Protein AF-A0A1F3TVD3-F1 (afdb_monomer_lite)

pLDDT: mean 75.58, std 17.12, range [30.14, 94.56]

Foldseek 3Di:
DDDPQKDKDQDLDAQVQVCCCQPCPRPLVVVCCVLANRDCVQWDDDPDRIIIGRRNQFLDPPPDPVLQLLALLQLLLVLLVCLLFVAAPQALVQWGWGADVNRTHIDGSDRLATQAPDPASVRNNQFDPPDFAQVTGRHPPPPHYPPRGHALLSSLVSNLSNCVVCVVVVLVSLVVVLVSQQAPWRKDDLDDLVLLVVCLVPVVCLVVDPDDPQCSLQSVVVHRWIWTDGSNCQVWIWGDSDSPDIDTDDPVNCVSSVDDGGHDSCRSPDPLSSLQSSLNHSLVSCCRRVVFDWDDDDSATGGPDDPVSVVSHDPSSCCSNDVD

Radius of gyration: 20.45 Å; chains: 1; bounding box: 53×51×54 Å

Structure (mmCIF, N/CA/C/O backbone):
data_AF-A0A1F3TVD3-F1
#
_entry.id   AF-A0A1F3TVD3-F1
#
loop_
_atom_site.group_PDB
_atom_site.id
_atom_site.type_symbol
_atom_site.label_atom_id
_atom_site.label_alt_id
_atom_site.label_comp_id
_atom_site.label_asym_id
_atom_site.label_entity_id
_atom_site.label_seq_id
_atom_site.pdbx_PDB_ins_code
_atom_site.Cartn_x
_atom_site.Cartn_y
_atom_site.Cartn_z
_atom_site.occupancy
_atom_site.B_iso_or_equiv
_atom_site.auth_seq_id
_atom_site.auth_comp_id
_atom_site.auth_asym_id
_atom_site.auth_atom_id
_atom_site.pdbx_PDB_model_num
ATOM 1 N N . MET A 1 1 ? -6.348 -21.864 3.833 1.00 42.66 1 MET A N 1
ATOM 2 C CA . MET A 1 1 ? -6.386 -23.340 3.656 1.00 42.66 1 MET A CA 1
ATOM 3 C C . MET A 1 1 ? -5.810 -23.654 2.282 1.00 42.66 1 MET A C 1
ATOM 5 O O . MET A 1 1 ? -6.163 -22.935 1.356 1.00 42.66 1 MET A O 1
ATOM 9 N N . LEU A 1 2 ? -4.911 -24.637 2.156 1.00 45.25 2 LEU A N 1
ATOM 10 C CA . LEU A 1 2 ? -4.422 -25.101 0.851 1.00 45.25 2 LEU A CA 1
ATOM 11 C C . LEU A 1 2 ? -5.335 -26.231 0.371 1.00 45.25 2 LEU A C 1
ATOM 13 O O . LEU A 1 2 ? -5.418 -27.260 1.038 1.00 45.25 2 LEU A O 1
ATOM 17 N N . CYS A 1 3 ? -6.037 -26.030 -0.738 1.00 42.84 3 CYS A N 1
ATOM 18 C CA . CYS A 1 3 ? -6.857 -27.054 -1.379 1.00 42.84 3 CYS A CA 1
ATOM 19 C C . CYS A 1 3 ? -6.493 -27.055 -2.864 1.00 42.84 3 CYS A C 1
ATOM 21 O O . CYS A 1 3 ? -6.596 -26.010 -3.498 1.00 42.84 3 CYS A O 1
ATOM 23 N N . GLU A 1 4 ? -5.996 -28.184 -3.380 1.00 55.50 4 GLU A N 1
ATOM 24 C CA . GLU A 1 4 ? -5.674 -28.354 -4.810 1.00 55.50 4 GLU A CA 1
ATOM 25 C C . GLU A 1 4 ? -4.768 -27.241 -5.375 1.00 55.50 4 GLU A C 1
ATOM 27 O O . GLU A 1 4 ? -5.079 -26.627 -6.389 1.00 55.50 4 GLU A O 1
ATOM 32 N N . GLY A 1 5 ? -3.697 -26.883 -4.655 1.00 57.44 5 GLY A N 1
ATOM 33 C CA . GLY A 1 5 ? -2.771 -25.841 -5.113 1.00 57.44 5 GLY A CA 1
ATOM 34 C C . GLY A 1 5 ? -3.215 -24.403 -4.915 1.00 57.44 5 GLY A C 1
ATOM 35 O O . GLY A 1 5 ? -2.463 -23.462 -5.178 1.00 57.44 5 GLY A O 1
ATOM 36 N N . ARG A 1 6 ? -4.427 -24.206 -4.414 1.00 59.69 6 ARG A N 1
ATOM 37 C CA . ARG A 1 6 ? -4.998 -22.892 -4.163 1.00 59.69 6 ARG A CA 1
ATOM 38 C C . ARG A 1 6 ? -4.931 -22.562 -2.682 1.00 59.69 6 ARG A C 1
ATOM 40 O O . ARG A 1 6 ? -5.323 -23.372 -1.839 1.00 59.69 6 ARG A O 1
ATOM 47 N N . ALA A 1 7 ? -4.445 -21.371 -2.345 1.00 63.53 7 ALA A N 1
ATOM 48 C CA . ALA A 1 7 ? -4.580 -20.818 -1.009 1.00 63.53 7 ALA A CA 1
ATOM 49 C C . ALA A 1 7 ? -5.813 -19.939 -0.920 1.00 63.53 7 ALA A C 1
ATOM 51 O O . ALA A 1 7 ? -5.888 -18.847 -1.474 1.00 63.53 7 ALA A O 1
ATOM 52 N N . TYR A 1 8 ? -6.752 -20.391 -0.108 1.00 65.25 8 TYR A N 1
ATOM 53 C CA . TYR A 1 8 ? -7.860 -19.562 0.321 1.00 65.25 8 TYR A CA 1
ATOM 54 C C . TYR A 1 8 ? -7.385 -18.664 1.459 1.00 65.25 8 TYR A C 1
ATOM 56 O O . TYR A 1 8 ? -7.034 -19.163 2.542 1.00 65.25 8 TYR A O 1
ATOM 64 N N . LEU A 1 9 ? -7.364 -17.359 1.185 1.00 68.69 9 LEU A N 1
ATOM 65 C CA . LEU A 1 9 ? -7.079 -16.297 2.137 1.00 68.69 9 LEU A CA 1
ATOM 66 C C . LEU A 1 9 ? -8.416 -15.698 2.574 1.00 68.69 9 LEU A C 1
ATOM 68 O O . LEU A 1 9 ? -9.054 -14.914 1.873 1.00 68.69 9 LEU A O 1
ATOM 72 N N . HIS A 1 10 ? -8.861 -16.123 3.753 1.00 69.81 10 HIS A N 1
ATOM 73 C CA . HIS A 1 10 ? -9.990 -15.508 4.430 1.00 69.81 10 HIS A CA 1
ATOM 74 C C . HIS A 1 10 ? -9.457 -14.338 5.251 1.00 69.81 10 HIS A C 1
ATOM 76 O O . HIS A 1 10 ? -8.755 -14.555 6.242 1.00 69.81 10 HIS A O 1
ATOM 82 N N . LYS A 1 11 ? -9.767 -13.108 4.840 1.00 73.25 11 LYS A N 1
ATOM 83 C CA . LYS A 1 11 ? -9.581 -11.956 5.713 1.00 73.25 11 LYS A CA 1
ATOM 84 C C . LYS A 1 11 ? -10.879 -11.783 6.508 1.00 73.25 11 LYS A C 1
ATOM 86 O O . LYS A 1 11 ? -11.951 -11.840 5.929 1.00 73.25 11 LYS A O 1
ATOM 91 N N . PRO A 1 12 ? -10.845 -11.540 7.823 1.00 66.88 12 PRO A N 1
ATOM 92 C CA . PRO A 1 12 ? -12.058 -11.169 8.558 1.00 66.88 12 PRO A CA 1
ATOM 93 C C . PRO A 1 12 ? -12.527 -9.737 8.224 1.00 66.88 12 PRO A C 1
ATOM 95 O O . PRO A 1 12 ? -13.581 -9.302 8.672 1.00 66.88 12 PRO A O 1
ATOM 98 N N . ARG A 1 13 ? -11.751 -9.007 7.414 1.00 75.44 13 ARG A N 1
ATOM 99 C CA . ARG A 1 13 ? -11.915 -7.596 7.051 1.00 75.44 13 ARG A CA 1
ATOM 100 C C . ARG A 1 13 ? -12.051 -7.418 5.540 1.00 75.44 13 ARG A C 1
ATOM 102 O O . ARG A 1 13 ? -11.717 -8.319 4.777 1.00 75.44 13 ARG A O 1
ATOM 109 N N . SER A 1 14 ? -12.504 -6.238 5.125 1.00 76.00 14 SER A N 1
ATOM 110 C CA . SER A 1 14 ? -12.769 -5.931 3.719 1.00 76.00 14 SER A CA 1
ATOM 111 C C . SER A 1 14 ? -11.536 -6.106 2.827 1.00 76.00 14 SER A C 1
ATOM 113 O O . SER A 1 14 ? -10.439 -5.697 3.191 1.00 76.00 14 SER A O 1
ATOM 115 N N . THR A 1 15 ? -11.750 -6.672 1.641 1.00 82.69 15 THR A N 1
ATOM 116 C CA . THR A 1 15 ? -10.734 -6.915 0.602 1.00 82.69 15 THR A CA 1
ATOM 117 C C . THR A 1 15 ? -10.948 -6.033 -0.639 1.00 82.69 15 THR A C 1
ATOM 119 O O . THR A 1 15 ? -10.512 -6.348 -1.746 1.00 82.69 15 THR A O 1
ATOM 122 N N . HIS A 1 16 ? -11.710 -4.945 -0.484 1.00 85.00 16 HIS A N 1
ATOM 123 C CA . HIS A 1 16 ? -12.149 -4.095 -1.591 1.00 85.00 16 HIS A CA 1
ATOM 124 C C . HIS A 1 16 ? -10.983 -3.429 -2.328 1.00 85.00 16 HIS A C 1
ATOM 126 O O . HIS A 1 16 ? -11.081 -3.245 -3.534 1.00 85.00 16 HIS A O 1
ATOM 132 N N . LEU A 1 17 ? -9.897 -3.076 -1.633 1.00 87.38 17 LEU A N 1
ATOM 133 C CA . LEU A 1 17 ? -8.731 -2.433 -2.239 1.00 87.38 17 LEU A CA 1
ATOM 134 C C . LEU A 1 17 ? -7.921 -3.428 -3.063 1.00 87.38 17 LEU A C 1
ATOM 136 O O . LEU A 1 17 ? -7.534 -3.125 -4.188 1.00 87.38 17 LEU A O 1
ATOM 140 N N . GLU A 1 18 ? -7.740 -4.646 -2.566 1.00 86.19 18 GLU A N 1
ATOM 141 C CA . GLU A 1 18 ? -7.170 -5.729 -3.357 1.00 86.19 18 GLU A CA 1
ATOM 142 C C . GLU A 1 18 ? -8.042 -5.995 -4.586 1.00 86.19 18 GLU A C 1
ATOM 144 O O . GLU A 1 18 ? -7.515 -6.089 -5.686 1.00 86.19 18 GLU A O 1
ATOM 149 N N . LYS A 1 19 ? -9.374 -6.002 -4.453 1.00 84.81 19 LYS A N 1
ATOM 150 C CA . LYS A 1 19 ? -10.259 -6.122 -5.618 1.00 84.81 19 LYS A CA 1
ATOM 151 C C . LYS A 1 19 ? -10.083 -4.951 -6.584 1.00 84.81 19 LYS A C 1
ATOM 153 O O . LYS A 1 19 ? -9.919 -5.158 -7.780 1.00 84.81 19 LYS A O 1
ATOM 158 N N . LEU A 1 20 ? -10.050 -3.723 -6.079 1.00 88.38 20 LEU A N 1
ATOM 159 C CA . LEU A 1 20 ? -9.922 -2.519 -6.894 1.00 88.38 20 LEU A CA 1
ATOM 160 C C . LEU A 1 20 ? -8.621 -2.518 -7.712 1.00 88.38 20 LEU A C 1
ATOM 162 O O . LEU A 1 20 ? -8.637 -2.133 -8.880 1.00 88.38 20 LEU A O 1
ATOM 166 N N . PHE A 1 21 ? -7.511 -2.958 -7.125 1.00 87.56 21 PHE A N 1
ATOM 167 C CA . PHE A 1 21 ? -6.199 -2.911 -7.767 1.00 87.56 21 PHE A CA 1
ATOM 168 C C . PHE A 1 21 ? -5.773 -4.219 -8.437 1.00 87.56 21 PHE A C 1
ATOM 170 O O . PHE A 1 21 ? -4.843 -4.170 -9.231 1.00 87.56 21 PHE A O 1
ATOM 177 N N . LEU A 1 22 ? -6.396 -5.364 -8.142 1.00 81.25 22 LEU A N 1
ATOM 178 C CA . LEU A 1 22 ? -5.930 -6.677 -8.617 1.00 81.25 22 LEU A CA 1
ATOM 179 C C . LEU A 1 22 ? -6.954 -7.437 -9.466 1.00 81.25 22 LEU A C 1
ATOM 181 O O . LEU A 1 22 ? -6.552 -8.343 -10.188 1.00 81.25 22 LEU A O 1
ATOM 185 N N . ASP A 1 23 ? -8.247 -7.106 -9.396 1.00 81.06 23 ASP A N 1
ATOM 186 C CA . ASP A 1 23 ? -9.296 -7.745 -10.204 1.00 81.06 23 ASP A CA 1
ATOM 187 C C . ASP A 1 23 ? -9.364 -7.100 -11.603 1.00 81.06 23 ASP A C 1
ATOM 189 O O . ASP A 1 23 ? -9.709 -5.929 -11.681 1.00 81.06 23 ASP A O 1
ATOM 193 N N . PRO A 1 24 ? -9.112 -7.806 -12.721 1.00 77.81 24 PRO A N 1
ATOM 194 C CA . PRO A 1 24 ? -9.166 -7.267 -14.079 1.00 77.81 24 PRO A CA 1
ATOM 195 C C . PRO A 1 24 ? -10.511 -6.649 -14.452 1.00 77.81 24 PRO A C 1
ATOM 197 O O . PRO A 1 24 ? -10.570 -5.818 -15.358 1.00 77.81 24 PRO A O 1
ATOM 200 N N . THR A 1 25 ? -11.590 -7.053 -13.774 1.00 82.75 25 THR A N 1
ATOM 201 C CA . THR A 1 25 ? -12.922 -6.470 -13.961 1.00 82.75 25 THR A CA 1
ATOM 202 C C . THR A 1 25 ? -13.075 -5.124 -13.254 1.00 82.75 25 THR A C 1
ATOM 204 O O . THR A 1 25 ? -13.981 -4.356 -13.582 1.00 82.75 25 THR A O 1
ATOM 207 N N . SER A 1 26 ? -12.176 -4.803 -12.317 1.00 86.69 26 SER A N 1
ATOM 208 C CA . SER A 1 26 ? -12.102 -3.487 -11.701 1.00 86.69 26 SER A CA 1
ATOM 209 C C . SER A 1 26 ? -11.724 -2.439 -12.744 1.00 86.69 26 SER A C 1
ATOM 211 O O . SER A 1 26 ? -10.751 -2.600 -13.491 1.00 86.69 26 SER A O 1
ATOM 213 N N . PRO A 1 27 ? -12.422 -1.297 -12.753 1.00 85.69 27 PRO A N 1
ATOM 214 C CA . PRO A 1 27 ? -12.152 -0.252 -13.716 1.00 85.69 27 PRO A CA 1
ATOM 215 C C . PRO A 1 27 ? -10.796 0.439 -13.442 1.00 85.69 27 PRO A C 1
ATOM 217 O O . PRO A 1 27 ? -10.255 1.066 -14.350 1.00 85.69 27 PRO A O 1
ATOM 220 N N . ILE A 1 28 ? -10.224 0.309 -12.236 1.00 89.75 28 ILE A N 1
ATOM 221 C CA . ILE A 1 28 ? -8.862 0.768 -11.903 1.00 89.75 28 ILE A CA 1
ATOM 222 C C . ILE A 1 28 ? -7.810 -0.218 -12.403 1.00 89.75 28 ILE A C 1
ATOM 224 O O . ILE A 1 28 ? -6.873 0.178 -13.096 1.00 89.75 28 ILE A O 1
ATOM 228 N N . ALA A 1 29 ? -7.976 -1.503 -12.091 1.00 85.94 29 ALA A N 1
ATOM 229 C CA . ALA A 1 29 ? -7.043 -2.532 -12.528 1.00 85.94 29 ALA A CA 1
ATOM 230 C C . ALA A 1 29 ? -6.986 -2.621 -14.057 1.00 85.94 29 ALA A C 1
ATOM 232 O O . ALA A 1 29 ? -5.901 -2.762 -14.601 1.00 85.94 29 ALA A O 1
ATOM 233 N N . SER A 1 30 ? -8.116 -2.468 -14.758 1.00 84.25 30 SER A N 1
ATOM 234 C CA . SER A 1 30 ? -8.167 -2.461 -16.226 1.00 84.25 30 SER A CA 1
ATOM 235 C C . SER A 1 30 ? -7.332 -1.330 -16.846 1.00 84.25 30 SER A C 1
ATOM 237 O O . SER A 1 30 ? -6.584 -1.567 -17.795 1.00 84.25 30 SER A O 1
ATOM 239 N N . GLU A 1 31 ? -7.390 -0.117 -16.286 1.00 86.06 31 GLU A N 1
ATOM 240 C CA . GLU A 1 31 ? -6.547 1.001 -16.739 1.00 86.06 31 GLU A CA 1
ATOM 241 C C . GLU A 1 31 ? -5.067 0.734 -16.449 1.00 86.06 31 GLU A C 1
ATOM 243 O O . GLU A 1 31 ? -4.207 0.917 -17.319 1.00 86.06 31 GLU A O 1
ATOM 248 N N . LEU A 1 32 ? -4.776 0.230 -15.246 1.00 85.94 32 LEU A N 1
ATOM 249 C CA . LEU A 1 32 ? -3.426 -0.136 -14.833 1.00 85.94 32 LEU A CA 1
ATOM 250 C C . LEU A 1 32 ? -2.864 -1.320 -15.624 1.00 85.94 32 LEU A C 1
ATOM 252 O O . LEU A 1 32 ? -1.658 -1.350 -15.834 1.00 85.94 32 LEU A O 1
ATOM 256 N N . HIS A 1 33 ? -3.698 -2.239 -16.116 1.00 82.94 33 HIS A N 1
ATOM 257 C CA . HIS A 1 33 ? -3.280 -3.468 -16.797 1.00 82.94 33 HIS A CA 1
ATOM 258 C C . HIS A 1 33 ? -2.405 -3.180 -18.024 1.00 82.94 33 HIS A C 1
ATOM 260 O O . HIS A 1 33 ? -1.451 -3.905 -18.300 1.00 82.94 33 HIS A O 1
ATOM 266 N N . SER A 1 34 ? -2.679 -2.075 -18.724 1.00 78.38 34 SER A N 1
ATOM 267 C CA . SER A 1 34 ? -1.872 -1.625 -19.866 1.00 78.38 34 SER A CA 1
ATOM 268 C C . SER A 1 34 ? -0.445 -1.197 -19.488 1.00 78.38 34 SER A C 1
ATOM 270 O O . SER A 1 34 ? 0.471 -1.311 -20.301 1.00 78.38 34 SER A O 1
ATOM 272 N N . LEU A 1 35 ? -0.244 -0.733 -18.251 1.00 79.31 35 LEU A N 1
ATOM 273 C CA . LEU A 1 35 ? 1.032 -0.234 -17.721 1.00 79.31 35 LEU A CA 1
ATOM 274 C C . LEU A 1 35 ? 1.756 -1.286 -16.874 1.00 79.31 35 LEU A C 1
ATOM 276 O O . LEU A 1 35 ? 2.990 -1.347 -16.805 1.00 79.31 35 LEU A O 1
ATOM 280 N N . TYR A 1 36 ? 0.963 -2.108 -16.205 1.00 77.94 36 TYR A N 1
ATOM 281 C CA . TYR A 1 36 ? 1.341 -3.117 -15.246 1.00 77.94 36 TYR A CA 1
ATOM 282 C C . TYR A 1 36 ? 0.327 -4.256 -15.354 1.00 77.94 36 TYR A C 1
ATOM 284 O O . TYR A 1 36 ? -0.752 -4.134 -14.781 1.00 77.94 36 TYR A O 1
ATOM 292 N N . PRO A 1 37 ? 0.623 -5.324 -16.116 1.00 68.44 37 PRO A N 1
ATOM 293 C CA . PRO A 1 37 ? -0.288 -6.445 -16.307 1.00 68.44 37 PRO A CA 1
ATOM 294 C C . PRO A 1 37 ? -0.657 -7.065 -14.962 1.00 68.44 37 PRO A C 1
ATOM 296 O O . PRO A 1 37 ? 0.111 -7.810 -14.358 1.00 68.44 37 PRO A O 1
ATOM 299 N N . LEU A 1 38 ? -1.839 -6.702 -14.482 1.00 64.88 38 LEU A N 1
ATOM 300 C CA . LEU A 1 38 ? -2.474 -7.281 -13.314 1.00 64.88 38 LEU A CA 1
ATOM 301 C C . LEU A 1 38 ? -3.310 -8.434 -13.844 1.00 64.88 38 LEU A C 1
ATOM 303 O O . LEU A 1 38 ? -4.404 -8.204 -14.363 1.00 64.88 38 LEU A O 1
ATOM 307 N N . ASN A 1 39 ? -2.763 -9.646 -13.835 1.00 58.81 39 ASN A N 1
ATOM 308 C CA . ASN A 1 39 ? -3.559 -10.809 -14.188 1.00 58.81 39 ASN A CA 1
ATOM 309 C C . ASN A 1 39 ? -4.307 -11.255 -12.927 1.00 58.81 39 ASN A C 1
ATOM 311 O O . ASN A 1 39 ? -3.690 -11.703 -11.962 1.00 58.81 39 ASN A O 1
ATOM 315 N N . GLY A 1 40 ? -5.624 -11.066 -12.898 1.00 56.78 40 GLY A N 1
ATOM 316 C CA . GLY A 1 40 ? -6.447 -11.487 -11.764 1.00 56.78 40 GLY A CA 1
ATOM 317 C C . GLY A 1 40 ? -7.130 -12.820 -11.949 1.00 56.78 40 GLY A C 1
ATOM 318 O O . GLY A 1 40 ? -7.916 -13.186 -11.084 1.00 56.78 40 GLY A O 1
ATOM 319 N N . ASP A 1 41 ? -6.789 -13.581 -12.991 1.00 58.38 41 ASP A N 1
ATOM 320 C CA . ASP A 1 41 ? -7.193 -14.989 -13.094 1.00 58.38 41 ASP A CA 1
ATOM 321 C C . ASP A 1 41 ? -6.704 -15.804 -11.877 1.00 58.38 41 ASP A C 1
ATOM 323 O O . ASP A 1 41 ? -7.305 -16.808 -11.502 1.00 58.38 41 ASP A O 1
ATOM 327 N N . TYR A 1 42 ? -5.654 -15.325 -11.199 1.00 56.47 42 TYR A N 1
ATOM 328 C CA . TYR A 1 42 ? -5.136 -15.894 -9.952 1.00 56.47 42 TYR A CA 1
ATOM 329 C C . TYR A 1 42 ? -5.983 -15.572 -8.715 1.00 56.47 42 TYR A C 1
ATOM 331 O O . TYR A 1 42 ? -5.713 -16.141 -7.656 1.00 56.47 42 TYR A O 1
ATOM 339 N N . TYR A 1 43 ? -6.973 -14.680 -8.830 1.00 57.22 43 TYR A N 1
ATOM 340 C CA . TYR A 1 43 ? -7.858 -14.253 -7.750 1.00 57.22 43 TYR A CA 1
ATOM 341 C C . TYR A 1 43 ? -9.301 -14.624 -8.084 1.00 57.22 43 TYR A C 1
ATOM 343 O O . TYR A 1 43 ? -9.967 -13.957 -8.873 1.00 57.22 43 TYR A O 1
ATOM 351 N N . SER A 1 44 ? -9.833 -15.651 -7.422 1.00 59.41 44 SER A N 1
ATOM 352 C CA . SER A 1 44 ? -11.289 -15.829 -7.375 1.00 59.41 44 SER A CA 1
ATOM 353 C C . SER A 1 44 ? -11.846 -15.122 -6.146 1.00 59.41 44 SER A C 1
ATOM 355 O O . SER A 1 44 ? -11.530 -15.455 -5.000 1.00 59.41 44 SER A O 1
ATOM 357 N N . TRP A 1 45 ? -12.664 -14.106 -6.407 1.00 64.81 45 TRP A N 1
ATOM 358 C CA . TRP A 1 45 ? -13.388 -13.352 -5.394 1.00 64.81 45 TRP A CA 1
ATOM 359 C C . TRP A 1 45 ? -14.655 -14.115 -5.031 1.00 64.81 45 TRP A C 1
ATOM 361 O O . TRP A 1 45 ? -15.567 -14.229 -5.848 1.00 64.81 45 TRP A O 1
ATOM 371 N N . ASN A 1 46 ? -14.721 -14.632 -3.808 1.00 56.66 46 ASN A N 1
ATOM 372 C CA . ASN A 1 46 ? -15.984 -15.126 -3.274 1.00 56.66 46 ASN A CA 1
ATOM 373 C C . ASN A 1 46 ? -16.763 -13.935 -2.705 1.00 56.66 46 ASN A C 1
ATOM 375 O O . ASN A 1 46 ? -16.157 -13.008 -2.168 1.00 56.66 46 ASN A O 1
ATOM 379 N N . GLU A 1 47 ? -18.094 -13.946 -2.809 1.00 49.81 47 GLU A N 1
ATOM 380 C CA . GLU A 1 47 ? -18.938 -12.935 -2.161 1.00 49.81 47 GLU A CA 1
ATOM 381 C C . GLU A 1 47 ? -18.575 -12.841 -0.661 1.00 49.81 47 GLU A C 1
ATOM 383 O O . GLU A 1 47 ? -18.751 -13.801 0.089 1.00 49.81 47 GLU A O 1
ATOM 388 N N . GLY A 1 48 ? -17.993 -11.711 -0.231 1.00 54.38 48 GLY A N 1
ATOM 389 C CA . GLY A 1 48 ? -17.532 -11.476 1.147 1.00 54.38 48 GLY A CA 1
ATOM 390 C C . GLY A 1 48 ? -16.051 -11.079 1.276 1.00 54.38 48 GLY A C 1
ATOM 391 O O . GLY A 1 48 ? -15.429 -10.597 0.335 1.00 54.38 48 GLY A O 1
ATOM 392 N N . ASN A 1 49 ? -15.479 -11.274 2.473 1.00 57.50 49 ASN A N 1
ATOM 393 C CA . ASN A 1 49 ? -14.106 -10.878 2.843 1.00 57.50 49 ASN A CA 1
ATOM 394 C C . ASN A 1 49 ? -13.026 -11.924 2.464 1.00 57.50 49 ASN A C 1
ATOM 396 O O . ASN A 1 49 ? -11.966 -12.022 3.083 1.00 57.50 49 ASN A O 1
ATOM 400 N N . SER A 1 50 ? -13.302 -12.781 1.479 1.00 56.78 50 SER A N 1
ATOM 401 C CA . SER A 1 50 ? -12.411 -13.893 1.115 1.00 56.78 50 SER A CA 1
ATOM 402 C C . SER A 1 50 ? -12.031 -13.835 -0.348 1.00 56.78 50 SER A C 1
ATOM 404 O O . SER A 1 50 ? -12.886 -13.623 -1.205 1.00 56.78 50 SER A O 1
ATOM 406 N N . TYR A 1 51 ? -10.772 -14.132 -0.636 1.00 62.19 51 TYR A N 1
ATOM 407 C CA . TYR A 1 51 ? -10.345 -14.442 -1.990 1.00 62.19 51 TYR A CA 1
ATOM 408 C C . TYR A 1 51 ? -9.468 -15.688 -1.985 1.00 62.19 51 TYR A C 1
ATOM 410 O O . TYR A 1 51 ? -8.840 -16.067 -0.991 1.00 62.19 51 TYR A O 1
ATOM 418 N N . CYS A 1 52 ? -9.477 -16.362 -3.117 1.00 59.97 52 CYS A N 1
ATOM 419 C CA . CYS A 1 52 ? -8.657 -17.524 -3.364 1.00 59.97 52 CYS A CA 1
ATOM 420 C C . CYS A 1 52 ? -7.514 -17.121 -4.283 1.00 59.97 52 CYS A C 1
ATOM 422 O O . CYS A 1 52 ? -7.760 -16.636 -5.383 1.00 59.97 52 CYS A O 1
ATOM 424 N N . LEU A 1 53 ? -6.290 -17.331 -3.807 1.00 65.31 53 LEU A N 1
ATOM 425 C CA . LEU A 1 53 ? -5.054 -17.123 -4.539 1.00 65.31 53 LEU A CA 1
ATOM 426 C C . LEU A 1 53 ? -4.530 -18.477 -5.025 1.00 65.31 53 LEU A C 1
ATOM 428 O O . LEU A 1 53 ? -4.242 -19.360 -4.214 1.00 65.31 53 LEU A O 1
ATOM 432 N N . GLU A 1 54 ? -4.383 -18.668 -6.331 1.00 62.00 54 GLU A N 1
ATOM 433 C CA . GLU A 1 54 ? -3.755 -19.886 -6.858 1.00 62.00 54 GLU A CA 1
ATOM 434 C C . GLU A 1 54 ? -2.231 -19.858 -6.614 1.00 62.00 54 GLU A C 1
ATOM 436 O O . GLU A 1 54 ? -1.477 -19.236 -7.362 1.00 62.00 54 GLU A O 1
ATOM 441 N N . LEU A 1 55 ? -1.759 -20.519 -5.546 1.00 57.00 55 LEU A N 1
ATOM 442 C CA . LEU A 1 55 ? -0.338 -20.530 -5.165 1.00 57.00 55 LEU A CA 1
ATOM 443 C C . LEU A 1 55 ? 0.494 -21.595 -5.893 1.00 57.00 55 LEU A C 1
ATOM 445 O O . LEU A 1 55 ? 1.723 -21.530 -5.871 1.00 57.00 55 LEU A O 1
ATOM 449 N N . GLU A 1 56 ? -0.130 -22.578 -6.545 1.00 49.62 56 GLU A N 1
ATOM 450 C CA . GLU A 1 56 ? 0.587 -23.651 -7.253 1.00 49.62 56 GLU A CA 1
ATOM 451 C C . GLU A 1 56 ? 1.528 -23.103 -8.349 1.00 49.62 56 GLU A C 1
ATOM 453 O O . GLU A 1 56 ? 2.542 -23.724 -8.659 1.00 49.62 56 GLU A O 1
ATOM 458 N N . ASN A 1 57 ? 1.270 -21.877 -8.831 1.00 48.66 57 ASN A N 1
ATOM 459 C CA . ASN A 1 57 ? 2.122 -21.122 -9.758 1.00 48.66 57 ASN A CA 1
ATOM 460 C C . ASN A 1 57 ? 2.915 -19.958 -9.114 1.00 48.66 57 ASN A C 1
ATOM 462 O O . ASN A 1 57 ? 3.699 -19.299 -9.802 1.00 48.66 57 ASN A O 1
ATOM 466 N N . SER A 1 58 ? 2.733 -19.678 -7.818 1.00 47.84 58 SER A N 1
ATOM 467 C CA . SER A 1 58 ? 3.314 -18.513 -7.123 1.00 47.84 58 SER A CA 1
ATOM 468 C C . SER A 1 58 ? 4.659 -18.797 -6.450 1.00 47.84 58 SER A C 1
ATOM 470 O O . SER A 1 58 ? 5.310 -17.884 -5.938 1.00 47.84 58 SER A O 1
ATOM 472 N N . VAL A 1 59 ? 5.096 -20.059 -6.410 1.00 49.69 59 VAL A N 1
ATOM 473 C CA . VAL A 1 59 ? 6.44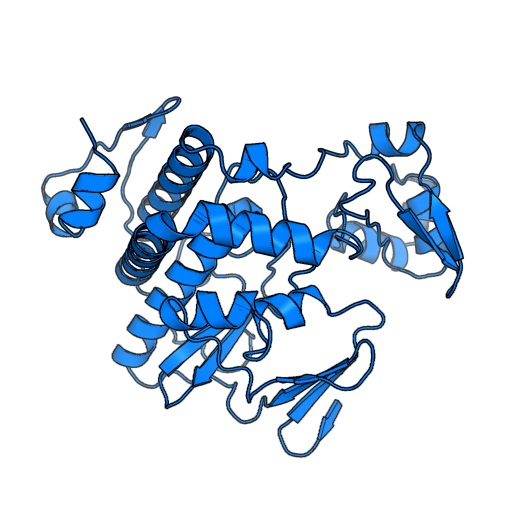9 -20.406 -5.966 1.00 49.69 59 VAL A CA 1
ATOM 474 C C . VAL A 1 59 ? 7.409 -20.082 -7.108 1.00 49.69 59 VAL A C 1
ATOM 476 O O . VAL A 1 59 ? 7.754 -20.917 -7.945 1.00 49.69 59 VAL A O 1
ATOM 479 N N . PHE A 1 60 ? 7.801 -18.813 -7.169 1.00 53.78 60 PHE A N 1
ATOM 480 C CA . PHE A 1 60 ? 8.784 -18.320 -8.117 1.00 53.78 60 PHE A CA 1
ATOM 481 C C . PHE A 1 60 ? 10.173 -18.868 -7.758 1.00 53.78 60 PHE A C 1
ATOM 483 O O . PHE A 1 60 ? 10.906 -18.297 -6.955 1.00 53.78 60 PHE A O 1
ATOM 490 N N . ASP A 1 61 ? 10.529 -20.008 -8.346 1.00 53.78 61 ASP A N 1
ATOM 491 C CA . ASP A 1 61 ? 11.915 -20.463 -8.433 1.00 53.78 61 ASP A CA 1
ATOM 492 C C . ASP A 1 61 ? 12.524 -19.846 -9.695 1.00 53.78 61 ASP A C 1
ATOM 494 O O . ASP A 1 61 ? 12.222 -20.277 -10.815 1.00 53.78 61 ASP A O 1
ATOM 498 N N . CYS A 1 62 ? 13.274 -18.757 -9.526 1.00 53.81 62 CYS A N 1
ATOM 499 C CA . CYS A 1 62 ? 13.907 -18.046 -10.629 1.00 53.81 62 CYS A CA 1
ATOM 500 C C . CYS A 1 62 ? 15.042 -18.884 -11.203 1.00 53.81 62 CYS A C 1
ATOM 502 O O . CYS A 1 62 ? 16.081 -19.054 -10.563 1.00 53.81 62 CYS A O 1
ATOM 504 N N . LYS A 1 63 ? 14.869 -19.370 -12.430 1.00 56.47 63 LYS A N 1
ATOM 505 C CA . LYS A 1 63 ? 15.849 -20.272 -13.052 1.00 56.47 63 LYS A CA 1
ATOM 506 C C . LYS A 1 63 ? 16.834 -19.547 -13.964 1.00 56.47 63 LYS A C 1
ATOM 508 O O . LYS A 1 63 ? 17.804 -20.162 -14.397 1.00 56.47 63 LYS A O 1
ATOM 513 N N . SER A 1 64 ? 16.600 -18.267 -14.273 1.00 60.97 64 SER A N 1
ATOM 514 C CA . SER A 1 64 ? 17.424 -17.505 -15.223 1.00 60.97 64 SER A CA 1
ATOM 515 C C . SER A 1 64 ? 17.570 -16.022 -14.870 1.00 60.97 64 SER A C 1
ATOM 517 O O . SER A 1 64 ? 16.688 -15.429 -14.253 1.00 60.97 64 SER A O 1
ATOM 519 N N . ASP A 1 65 ? 18.653 -15.401 -15.343 1.00 61.66 65 ASP A N 1
ATOM 520 C CA . ASP A 1 65 ? 18.885 -13.954 -15.213 1.00 61.66 65 ASP A CA 1
ATOM 521 C C . ASP A 1 65 ? 17.788 -13.120 -15.891 1.00 61.66 65 ASP A C 1
ATOM 523 O O . ASP A 1 65 ? 17.448 -12.035 -15.426 1.00 61.66 65 ASP A O 1
ATOM 527 N N . PHE A 1 66 ? 17.193 -13.642 -16.967 1.00 64.38 66 PHE A N 1
ATOM 528 C CA . PHE A 1 66 ? 16.092 -12.997 -17.680 1.00 64.38 66 PHE A CA 1
ATOM 529 C C . PHE A 1 66 ? 14.865 -12.834 -16.778 1.00 64.38 66 PHE A C 1
ATOM 531 O O . PHE A 1 66 ? 14.340 -11.734 -16.641 1.00 64.38 66 PHE A O 1
ATOM 538 N N . GLU A 1 67 ? 14.451 -13.900 -16.090 1.00 71.38 67 GLU A N 1
ATOM 539 C CA . GLU A 1 67 ? 13.339 -13.843 -15.134 1.00 71.38 67 GLU A CA 1
ATOM 540 C C . GLU A 1 67 ? 13.615 -12.845 -13.993 1.00 71.38 67 GLU A C 1
ATOM 542 O O . GLU A 1 67 ? 12.699 -12.153 -13.546 1.00 71.38 67 GLU A O 1
ATOM 547 N N . SER A 1 68 ? 14.878 -12.693 -13.576 1.00 76.62 68 SER A N 1
ATOM 548 C CA . SER A 1 68 ? 15.268 -11.677 -12.591 1.00 76.62 68 SER A CA 1
ATOM 549 C C . SER A 1 68 ? 15.082 -10.242 -13.082 1.00 76.62 68 SER A C 1
ATOM 551 O O . SER A 1 68 ? 14.568 -9.401 -12.341 1.00 76.62 68 SER A O 1
ATOM 553 N N . GLN A 1 69 ? 15.409 -9.957 -14.342 1.00 82.69 69 GLN A N 1
ATOM 554 C CA . GLN A 1 69 ? 15.222 -8.622 -14.913 1.00 82.69 69 GLN A CA 1
ATOM 555 C C . GLN A 1 69 ? 13.746 -8.208 -14.923 1.00 82.69 69 GLN A C 1
ATOM 557 O O . GLN A 1 69 ? 13.425 -7.109 -14.471 1.00 82.69 69 GLN A O 1
ATOM 562 N N . PHE A 1 70 ? 12.838 -9.089 -15.360 1.00 85.31 70 PHE A N 1
ATOM 563 C CA . PHE A 1 70 ? 11.398 -8.793 -15.347 1.00 85.31 70 PHE A CA 1
ATOM 564 C C . PHE A 1 70 ? 10.861 -8.590 -13.935 1.00 85.31 70 PHE A C 1
ATOM 566 O O . PHE A 1 70 ? 10.122 -7.635 -13.701 1.00 85.31 70 PHE A O 1
ATOM 573 N N . ALA A 1 71 ? 11.275 -9.425 -12.981 1.00 84.00 71 ALA A N 1
ATOM 574 C CA . ALA A 1 71 ? 10.867 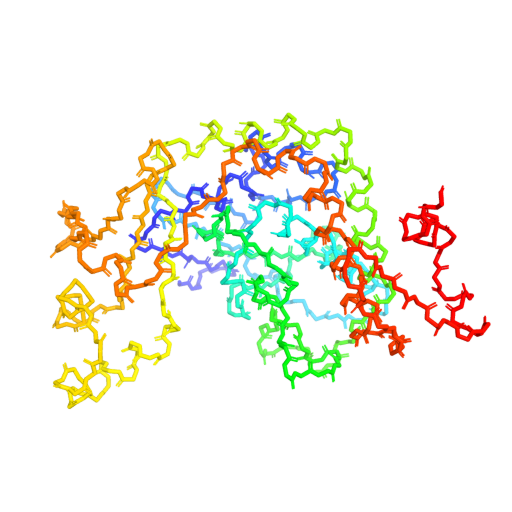-9.284 -11.588 1.00 84.00 71 ALA A CA 1
ATOM 575 C C . ALA A 1 71 ? 11.359 -7.953 -10.991 1.00 84.00 71 ALA A C 1
ATOM 577 O O . ALA A 1 71 ? 10.595 -7.258 -10.319 1.00 84.00 71 ALA A O 1
ATOM 578 N N . SER A 1 72 ? 12.599 -7.550 -11.291 1.00 86.19 72 SER A N 1
ATOM 579 C CA . SER A 1 72 ? 13.138 -6.234 -10.929 1.00 86.19 72 SER A CA 1
ATOM 580 C C . SER A 1 72 ? 12.332 -5.084 -11.532 1.00 86.19 72 SER A C 1
ATOM 582 O O . SER A 1 72 ? 11.944 -4.173 -10.802 1.00 86.19 72 SER A O 1
ATOM 584 N N . VAL A 1 73 ? 12.049 -5.123 -12.839 1.00 89.19 73 VAL A N 1
ATOM 585 C CA . VAL A 1 73 ? 11.228 -4.097 -13.507 1.00 89.19 73 VAL A CA 1
ATOM 586 C C . VAL A 1 73 ? 9.853 -4.025 -12.855 1.00 89.19 73 VAL A C 1
ATOM 588 O O . VAL A 1 73 ? 9.402 -2.942 -12.487 1.00 89.19 73 VAL A O 1
ATOM 591 N N . SER A 1 74 ? 9.210 -5.172 -12.651 1.00 89.12 74 SER A N 1
ATOM 592 C CA . SER A 1 74 ? 7.885 -5.254 -12.046 1.00 89.12 74 SER A CA 1
ATOM 593 C C . SER A 1 74 ? 7.846 -4.663 -10.638 1.00 89.12 74 SER A C 1
ATOM 595 O O . SER A 1 74 ? 6.941 -3.891 -10.325 1.00 89.12 74 SER A O 1
ATOM 597 N N . LEU A 1 75 ? 8.843 -4.969 -9.806 1.00 89.81 75 LEU A N 1
ATOM 598 C CA . LEU A 1 75 ? 8.992 -4.358 -8.490 1.00 89.81 75 LEU A CA 1
ATOM 599 C C . LEU A 1 75 ? 9.133 -2.834 -8.602 1.00 89.81 75 LEU A C 1
ATOM 601 O O . LEU A 1 75 ? 8.456 -2.103 -7.886 1.00 89.81 75 LEU A O 1
ATOM 605 N N . GLY A 1 76 ? 9.964 -2.347 -9.527 1.00 91.94 76 GLY A N 1
ATOM 606 C CA . GLY A 1 76 ? 10.117 -0.918 -9.806 1.00 91.94 76 GLY A CA 1
ATOM 607 C C . GLY A 1 76 ? 8.795 -0.220 -10.128 1.00 91.94 76 GLY A C 1
ATOM 608 O O . GLY A 1 76 ? 8.489 0.826 -9.550 1.00 91.94 76 GLY A O 1
ATOM 609 N N . LYS A 1 77 ? 7.980 -0.832 -10.998 1.00 92.81 77 LYS A N 1
ATOM 610 C CA . LYS A 1 77 ? 6.647 -0.326 -11.358 1.00 92.81 77 LYS A CA 1
ATOM 611 C C . LYS A 1 77 ? 5.714 -0.266 -10.142 1.00 92.81 77 LYS A C 1
ATOM 613 O O . LYS A 1 77 ? 5.098 0.768 -9.888 1.00 92.81 77 LYS A O 1
ATOM 618 N N . PHE A 1 78 ? 5.660 -1.333 -9.344 1.00 92.06 78 PHE A N 1
ATOM 619 C CA . PHE A 1 78 ? 4.811 -1.386 -8.149 1.00 92.06 78 PHE A CA 1
ATOM 620 C C . PHE A 1 78 ? 5.235 -0.376 -7.071 1.00 92.06 78 PHE A C 1
ATOM 622 O O . PHE A 1 78 ? 4.397 0.234 -6.405 1.00 92.06 78 PHE A O 1
ATOM 629 N N . VAL A 1 79 ? 6.538 -0.138 -6.927 1.00 92.31 79 VAL A N 1
ATOM 630 C CA . VAL A 1 79 ? 7.086 0.890 -6.034 1.00 92.31 79 VAL A CA 1
ATOM 631 C C . VAL A 1 79 ? 6.668 2.294 -6.477 1.00 92.31 79 VAL A C 1
ATOM 633 O O . VAL A 1 79 ? 6.289 3.108 -5.634 1.00 92.31 79 VAL A O 1
ATOM 636 N N . ALA A 1 80 ? 6.690 2.579 -7.783 1.00 92.75 80 ALA A N 1
ATOM 637 C CA . ALA A 1 80 ? 6.186 3.843 -8.319 1.00 92.75 80 ALA A CA 1
ATOM 638 C C . ALA A 1 80 ? 4.689 4.017 -8.024 1.00 92.75 80 ALA A C 1
ATOM 640 O O . ALA A 1 80 ? 4.297 5.045 -7.472 1.00 92.75 80 ALA A O 1
ATOM 641 N N . LEU A 1 81 ? 3.871 2.995 -8.301 1.00 92.56 81 LEU A N 1
ATOM 642 C CA . LEU A 1 81 ? 2.443 2.993 -7.967 1.00 92.56 81 LEU A CA 1
ATOM 643 C C . LEU A 1 81 ? 2.208 3.260 -6.471 1.00 92.56 81 LEU A C 1
ATOM 645 O O . LEU A 1 81 ? 1.398 4.115 -6.114 1.00 92.56 81 LEU A O 1
ATOM 649 N N . SER A 1 82 ? 2.969 2.586 -5.606 1.00 92.88 82 SER A N 1
ATOM 650 C CA . SER A 1 82 ? 2.877 2.729 -4.149 1.00 92.88 82 SER A CA 1
ATOM 651 C C . SER A 1 82 ? 3.180 4.145 -3.677 1.00 92.88 82 SER A C 1
ATOM 653 O O . SER A 1 82 ? 2.468 4.663 -2.821 1.00 92.88 82 SER A O 1
ATOM 655 N N . LEU A 1 83 ? 4.185 4.806 -4.259 1.00 92.38 83 LEU A N 1
ATOM 656 C CA . LEU A 1 83 ? 4.487 6.200 -3.934 1.00 92.38 83 LEU A CA 1
ATOM 657 C C . LEU A 1 83 ? 3.398 7.170 -4.396 1.00 92.38 83 LEU A C 1
ATOM 659 O O . LEU A 1 83 ? 3.068 8.103 -3.667 1.00 92.38 83 LEU A O 1
ATOM 663 N N . ILE A 1 84 ? 2.858 6.962 -5.596 1.00 89.88 84 ILE A N 1
ATOM 664 C CA . ILE A 1 84 ? 1.873 7.864 -6.207 1.00 89.88 84 ILE A CA 1
ATOM 665 C C . ILE A 1 84 ? 0.557 7.819 -5.439 1.00 89.88 84 ILE A C 1
ATOM 667 O O . ILE A 1 84 ? -0.022 8.861 -5.134 1.00 89.88 84 ILE A O 1
ATOM 671 N N . VAL A 1 85 ? 0.103 6.610 -5.123 1.00 90.94 85 VAL A N 1
ATOM 672 C CA . VAL A 1 85 ? -1.186 6.363 -4.473 1.00 90.94 85 VAL A CA 1
ATOM 673 C C . VAL A 1 85 ? -1.071 6.445 -2.941 1.00 90.94 85 VAL A C 1
ATOM 675 O O . VAL A 1 85 ? -2.058 6.677 -2.245 1.00 90.94 85 VAL A O 1
ATOM 678 N N . GLY A 1 86 ? 0.141 6.324 -2.396 1.00 92.81 86 GLY A N 1
ATOM 679 C CA . GLY A 1 86 ? 0.396 6.417 -0.961 1.00 92.81 86 GLY A CA 1
ATOM 680 C C . GLY A 1 86 ? 0.133 5.109 -0.219 1.00 92.81 86 GLY A C 1
ATOM 681 O O . GLY A 1 86 ? -0.421 5.148 0.880 1.00 92.81 86 GLY A O 1
ATOM 682 N N . PHE A 1 87 ? 0.496 3.968 -0.813 1.00 93.94 87 PHE A N 1
ATOM 683 C CA . PHE A 1 87 ? 0.467 2.682 -0.115 1.00 93.94 87 PHE A CA 1
ATOM 684 C C . PHE A 1 87 ? 1.572 2.609 0.946 1.00 93.94 87 PHE A C 1
ATOM 686 O O . PHE A 1 87 ? 2.730 2.946 0.685 1.00 93.94 87 PHE A O 1
ATOM 693 N N . THR A 1 88 ? 1.216 2.134 2.136 1.00 91.94 88 THR A N 1
ATOM 694 C CA . THR A 1 88 ? 2.133 1.835 3.246 1.00 91.94 88 THR A CA 1
ATOM 695 C C . THR A 1 88 ? 1.833 0.446 3.818 1.00 91.94 88 THR A C 1
ATOM 697 O O . THR A 1 88 ? 0.932 -0.232 3.333 1.00 91.94 88 THR A O 1
ATOM 700 N N . ASP A 1 89 ? 2.590 0.006 4.826 1.00 88.44 89 ASP A N 1
ATOM 701 C CA . ASP A 1 89 ? 2.438 -1.320 5.461 1.00 88.44 89 ASP A CA 1
ATOM 702 C C . ASP A 1 89 ? 2.647 -2.508 4.505 1.00 88.44 89 ASP A C 1
ATOM 704 O O . ASP A 1 89 ? 2.190 -3.625 4.751 1.00 88.44 89 ASP A O 1
ATOM 708 N N . LEU A 1 90 ? 3.367 -2.291 3.399 1.00 88.44 90 LEU A N 1
ATOM 709 C CA . LEU A 1 90 ? 3.654 -3.317 2.393 1.00 88.44 90 LEU A CA 1
ATOM 710 C C . LEU A 1 90 ? 4.816 -4.204 2.852 1.00 88.44 90 LEU A C 1
ATOM 712 O O . LEU A 1 90 ? 5.896 -4.243 2.256 1.00 88.44 90 LEU A O 1
ATOM 716 N N . HIS A 1 91 ? 4.612 -4.858 3.989 1.00 79.50 91 HIS A N 1
ATOM 717 C CA . HIS A 1 91 ? 5.583 -5.727 4.625 1.00 79.50 91 HIS A CA 1
ATOM 718 C C . HIS A 1 91 ? 5.805 -7.019 3.842 1.00 79.50 91 HIS A C 1
ATOM 720 O O . HIS A 1 91 ? 5.084 -7.377 2.911 1.00 79.50 91 HIS A O 1
ATOM 726 N N . ARG A 1 92 ? 6.859 -7.735 4.228 1.00 74.75 92 ARG A N 1
ATOM 727 C CA . ARG A 1 92 ? 7.381 -8.888 3.493 1.00 74.75 92 ARG A CA 1
ATOM 728 C C . ARG A 1 92 ? 6.362 -10.011 3.345 1.00 74.75 92 ARG A C 1
ATOM 730 O O . ARG A 1 92 ? 6.365 -10.697 2.333 1.00 74.75 92 ARG A O 1
ATOM 737 N N . GLU A 1 93 ? 5.542 -10.201 4.361 1.00 74.44 93 GLU A N 1
ATOM 738 C CA . GLU A 1 93 ? 4.467 -11.183 4.431 1.00 74.44 93 GLU A CA 1
ATOM 739 C C . GLU A 1 93 ? 3.302 -10.885 3.482 1.00 74.44 93 GLU A C 1
ATOM 741 O O . GLU A 1 93 ? 2.583 -11.807 3.105 1.00 74.44 93 GLU A O 1
ATOM 746 N N . ASN A 1 94 ? 3.145 -9.625 3.075 1.00 78.31 94 ASN A N 1
ATOM 747 C CA . ASN A 1 94 ? 2.053 -9.179 2.220 1.00 78.31 94 ASN A CA 1
ATOM 748 C C . ASN A 1 94 ? 2.452 -9.154 0.744 1.00 78.31 94 ASN A C 1
ATOM 750 O O . ASN A 1 94 ? 1.579 -9.101 -0.112 1.00 78.31 94 ASN A O 1
ATOM 754 N N . CYS A 1 95 ? 3.748 -9.223 0.441 1.00 80.19 95 CYS A N 1
ATOM 755 C CA . CYS A 1 95 ? 4.285 -9.047 -0.900 1.00 80.19 95 CYS A CA 1
ATOM 756 C C . CYS A 1 95 ? 4.836 -10.356 -1.485 1.00 80.19 95 CYS A C 1
ATOM 758 O O . CYS A 1 95 ? 5.492 -11.131 -0.789 1.00 80.19 95 CYS A O 1
ATOM 760 N N . PHE A 1 96 ? 4.605 -10.599 -2.775 1.00 76.38 96 PHE A N 1
ATOM 761 C CA . PHE A 1 96 ? 5.020 -11.831 -3.457 1.00 76.38 96 PHE A CA 1
ATOM 762 C C . PHE A 1 96 ? 5.076 -11.651 -4.978 1.00 76.38 96 PHE A C 1
ATOM 764 O O . PHE A 1 96 ? 4.613 -10.648 -5.516 1.00 76.38 96 PHE A O 1
ATOM 771 N N . PHE A 1 97 ? 5.649 -12.633 -5.678 1.00 77.69 97 PHE A N 1
ATOM 772 C CA . PHE A 1 97 ? 5.649 -12.679 -7.138 1.00 77.69 97 PHE A CA 1
ATOM 773 C C . PHE A 1 97 ? 4.650 -13.709 -7.658 1.00 77.69 97 PHE A C 1
ATOM 775 O O . PHE A 1 97 ? 4.598 -14.834 -7.162 1.00 77.69 97 PHE A O 1
ATOM 782 N N . ILE A 1 98 ? 3.909 -13.341 -8.699 1.00 74.00 98 ILE A N 1
ATOM 783 C CA . ILE A 1 98 ? 3.060 -14.249 -9.475 1.00 74.00 98 ILE A CA 1
ATOM 784 C C . ILE A 1 98 ? 3.628 -14.330 -10.889 1.00 74.00 98 ILE A C 1
ATOM 786 O O . ILE A 1 98 ? 4.082 -13.324 -11.434 1.00 74.00 98 ILE A O 1
ATOM 790 N N . ARG A 1 99 ? 3.623 -15.521 -11.492 1.00 72.19 99 ARG A N 1
ATOM 791 C CA . ARG A 1 99 ? 3.976 -15.696 -12.904 1.00 72.19 99 ARG A CA 1
ATOM 792 C C . ARG A 1 99 ? 2.724 -15.661 -13.758 1.00 72.19 99 ARG A C 1
ATOM 794 O O . ARG A 1 99 ? 1.929 -16.582 -13.645 1.00 72.19 99 ARG A O 1
ATOM 801 N N . ASP A 1 100 ? 2.640 -14.701 -14.667 1.00 72.75 100 ASP A N 1
ATOM 802 C CA . ASP A 1 100 ? 1.677 -14.715 -15.768 1.00 72.75 100 ASP A CA 1
ATOM 803 C C . ASP A 1 100 ? 2.423 -14.966 -17.082 1.00 72.75 100 ASP A C 1
ATOM 805 O O . ASP A 1 100 ? 3.398 -14.283 -17.392 1.00 72.75 100 ASP A O 1
ATOM 809 N N . ASN A 1 101 ? 2.036 -16.004 -17.828 1.00 73.62 101 ASN A N 1
ATOM 810 C CA . ASN A 1 101 ? 2.717 -16.422 -19.062 1.00 73.62 101 ASN A CA 1
ATOM 811 C C . ASN A 1 101 ? 4.258 -16.531 -18.935 1.00 73.62 101 ASN A C 1
ATOM 813 O O . ASN A 1 101 ? 4.997 -16.218 -19.868 1.00 73.62 101 ASN A O 1
ATOM 817 N N . LYS A 1 102 ? 4.749 -17.019 -17.781 1.00 72.56 102 LYS A N 1
ATOM 818 C CA . LYS A 1 102 ? 6.178 -17.121 -17.385 1.00 72.56 102 LYS A CA 1
ATOM 819 C C . LYS A 1 102 ? 6.875 -15.793 -17.055 1.00 72.56 102 LYS A C 1
ATOM 821 O O . LYS A 1 102 ? 8.053 -15.815 -16.704 1.00 72.56 102 LYS A O 1
ATOM 826 N N . ILE A 1 103 ? 6.178 -14.665 -17.110 1.00 77.75 103 ILE A N 1
ATOM 827 C CA . ILE A 1 103 ? 6.708 -13.359 -16.715 1.00 77.75 103 ILE A CA 1
ATOM 828 C C . ILE A 1 103 ? 6.357 -13.115 -15.239 1.00 77.75 103 ILE A C 1
ATOM 830 O O . ILE A 1 103 ? 5.189 -13.232 -14.868 1.00 77.75 103 ILE A O 1
ATOM 834 N N . PRO A 1 104 ? 7.341 -12.830 -14.367 1.00 78.69 104 PRO A N 1
ATOM 835 C CA . PRO A 1 104 ? 7.076 -12.529 -12.967 1.00 78.69 104 PRO A CA 1
ATOM 836 C C . PRO A 1 104 ? 6.577 -11.101 -12.764 1.00 78.69 104 PRO A C 1
ATOM 838 O O . PRO A 1 104 ? 7.179 -10.143 -13.250 1.00 78.69 104 PRO A O 1
ATOM 841 N N . TYR A 1 105 ? 5.539 -10.981 -11.944 1.00 80.56 105 TYR A N 1
ATOM 842 C CA . TYR A 1 105 ? 4.933 -9.725 -11.535 1.00 80.56 105 TYR A CA 1
ATOM 843 C C . TYR A 1 105 ? 4.869 -9.624 -10.010 1.00 80.56 105 TYR A C 1
ATOM 845 O O . TYR A 1 105 ? 4.545 -10.604 -9.343 1.00 80.56 105 TYR A O 1
ATOM 853 N N . PHE A 1 106 ? 5.194 -8.458 -9.455 1.00 84.25 106 PHE A N 1
ATOM 854 C CA . PHE A 1 106 ? 5.186 -8.190 -8.013 1.00 84.25 106 PHE A CA 1
ATOM 855 C C . PHE A 1 106 ? 3.793 -7.761 -7.531 1.00 84.25 106 PHE A C 1
ATOM 857 O O . PHE A 1 106 ? 3.166 -6.869 -8.096 1.00 84.25 106 PHE A O 1
ATOM 864 N N . TYR A 1 107 ? 3.304 -8.351 -6.455 1.00 81.75 107 TYR A N 1
ATOM 865 C CA . TYR A 1 107 ? 1.985 -8.048 -5.911 1.00 81.75 107 TYR A CA 1
ATOM 866 C C . TYR A 1 107 ? 2.059 -7.848 -4.408 1.00 81.75 107 TYR A C 1
ATOM 868 O O . TYR A 1 107 ? 2.933 -8.414 -3.752 1.00 81.75 107 TYR A O 1
ATOM 876 N N . SER A 1 108 ? 1.105 -7.082 -3.877 1.00 84.94 108 SER A N 1
ATOM 877 C CA . SER A 1 108 ? 0.766 -7.093 -2.457 1.00 84.94 108 SER A CA 1
ATOM 878 C C . SER A 1 108 ? -0.675 -7.543 -2.279 1.00 84.94 108 SER A C 1
ATOM 880 O O . SER A 1 108 ? -1.559 -7.100 -3.011 1.00 84.94 108 SER A O 1
ATOM 882 N N . ILE A 1 109 ? -0.903 -8.400 -1.291 1.00 80.94 109 ILE A N 1
ATOM 883 C CA . ILE A 1 109 ? -2.228 -8.848 -0.868 1.00 80.94 109 ILE A CA 1
ATOM 884 C C . ILE A 1 109 ? -2.798 -8.036 0.289 1.00 80.94 109 ILE A C 1
ATOM 886 O O . ILE A 1 109 ? -3.849 -8.413 0.795 1.00 80.94 109 ILE A O 1
ATOM 890 N N . ASP A 1 110 ? -2.134 -6.970 0.739 1.00 85.69 110 ASP A N 1
ATOM 891 C CA . ASP A 1 110 ? -2.621 -6.086 1.803 1.00 85.69 110 ASP A CA 1
ATOM 892 C C . ASP A 1 110 ? -2.470 -4.629 1.363 1.00 85.69 110 ASP A C 1
ATOM 894 O O . ASP A 1 110 ? -1.399 -4.035 1.480 1.00 85.69 110 ASP A O 1
ATOM 898 N N . LEU A 1 111 ? -3.533 -4.091 0.759 1.00 90.94 111 LEU A N 1
ATOM 899 C CA . LEU A 1 111 ? -3.536 -2.754 0.143 1.00 90.94 111 LEU A CA 1
ATOM 900 C C . LEU A 1 111 ? -4.381 -1.734 0.916 1.00 90.94 111 LEU A C 1
ATOM 902 O O . LEU A 1 111 ? -4.501 -0.590 0.492 1.00 90.94 111 LEU A O 1
ATOM 906 N N . GLU A 1 112 ? -4.941 -2.138 2.054 1.00 89.94 112 GLU A N 1
ATOM 907 C CA . GLU A 1 112 ? -5.871 -1.370 2.896 1.00 89.94 112 GLU A CA 1
ATOM 908 C C . GLU A 1 112 ? -5.323 -0.045 3.457 1.00 89.94 112 GLU A C 1
ATOM 910 O O . GLU A 1 112 ? -6.097 0.817 3.877 1.00 89.94 112 GLU A O 1
ATOM 915 N N . SER A 1 113 ? -4.001 0.132 3.453 1.00 91.94 113 SER A N 1
ATOM 916 C CA . SER A 1 113 ? -3.314 1.324 3.952 1.00 91.94 113 SER A CA 1
ATOM 917 C C . SER A 1 113 ? -2.878 2.212 2.783 1.00 91.94 113 SER A C 1
ATOM 919 O O . SER A 1 113 ? -1.749 2.121 2.302 1.00 91.94 113 SER A O 1
ATOM 921 N N . ILE A 1 114 ? -3.794 3.069 2.323 1.00 93.50 114 ILE A N 1
ATOM 922 C CA . ILE A 1 114 ? -3.684 3.904 1.113 1.00 93.50 114 ILE A CA 1
ATOM 923 C C . ILE A 1 114 ? -3.792 5.408 1.442 1.00 93.50 114 ILE A C 1
ATOM 925 O O . ILE A 1 114 ? -4.286 5.782 2.504 1.00 93.50 114 ILE A O 1
ATOM 929 N N . PHE A 1 115 ? -3.349 6.286 0.533 1.00 92.44 115 PHE A N 1
ATOM 930 C CA . PHE A 1 115 ? -3.387 7.753 0.659 1.00 92.44 115 PHE A CA 1
ATOM 931 C C . PHE A 1 115 ? -2.548 8.327 1.805 1.00 92.44 115 PHE A C 1
ATOM 933 O O . PHE A 1 115 ? -2.794 9.442 2.272 1.00 92.44 115 PHE A O 1
ATOM 940 N N . TYR A 1 116 ? -1.525 7.609 2.257 1.00 91.44 116 TYR A N 1
ATOM 941 C CA . TYR A 1 116 ? -0.633 8.130 3.283 1.00 91.44 116 TYR A CA 1
ATOM 942 C C . TYR A 1 116 ? 0.313 9.197 2.718 1.00 91.44 116 TYR A C 1
ATOM 944 O O . TYR A 1 116 ? 0.810 9.064 1.597 1.00 91.44 116 TYR A O 1
ATOM 952 N N . PRO A 1 117 ? 0.630 10.253 3.491 1.00 89.44 117 PRO A N 1
ATOM 953 C CA . PRO A 1 117 ? 1.653 11.224 3.123 1.00 89.44 117 PRO A CA 1
ATOM 954 C C . PRO A 1 117 ? 3.051 10.610 3.274 1.00 89.44 117 PRO A C 1
ATOM 956 O O . PRO A 1 117 ? 3.710 10.766 4.309 1.00 89.44 117 PRO A O 1
ATOM 959 N N . LEU A 1 118 ? 3.505 9.916 2.232 1.00 89.81 118 LEU A N 1
ATOM 960 C CA . LEU A 1 118 ? 4.837 9.319 2.179 1.00 89.81 118 LEU A CA 1
ATOM 961 C C . LEU A 1 118 ? 5.902 10.408 2.000 1.00 89.81 118 LEU A C 1
ATOM 963 O O . LEU A 1 118 ? 5.744 11.342 1.216 1.00 89.81 118 LEU A O 1
ATOM 967 N N . ASN A 1 119 ? 7.005 10.297 2.734 1.00 86.00 119 ASN A N 1
ATOM 968 C CA . ASN A 1 119 ? 8.157 11.205 2.642 1.00 86.00 119 ASN A CA 1
ATOM 969 C C . ASN A 1 119 ? 9.413 10.479 2.151 1.00 86.00 119 ASN A C 1
ATOM 971 O O . ASN A 1 119 ? 10.471 11.088 1.985 1.00 86.00 119 ASN A O 1
ATOM 975 N N . SER A 1 120 ? 9.308 9.167 1.973 1.00 86.50 120 SER A N 1
ATOM 976 C CA . SER A 1 120 ? 10.403 8.271 1.666 1.00 86.50 120 SER A CA 1
ATOM 977 C C . SER A 1 120 ? 9.853 6.976 1.073 1.00 86.50 120 SER A C 1
ATOM 979 O O . SER A 1 120 ? 8.797 6.497 1.470 1.00 86.50 120 SER A O 1
ATOM 981 N N . LEU A 1 121 ? 10.618 6.355 0.183 1.00 86.25 121 LEU A N 1
ATOM 982 C CA . LEU A 1 121 ? 10.393 5.010 -0.348 1.00 86.25 121 LEU A CA 1
ATOM 983 C C . LEU A 1 121 ? 10.265 3.969 0.772 1.00 86.25 121 LEU A C 1
ATOM 985 O O . LEU A 1 121 ? 9.476 3.038 0.672 1.00 86.25 121 LEU A O 1
ATOM 989 N N . PHE A 1 122 ? 11.010 4.151 1.866 1.00 86.31 122 PHE A N 1
ATOM 990 C CA . PHE A 1 122 ? 10.938 3.277 3.043 1.00 86.31 122 PHE A CA 1
ATOM 991 C C . PHE A 1 122 ? 9.590 3.344 3.770 1.00 86.31 122 PHE A C 1
ATOM 993 O O . PHE A 1 122 ? 9.226 2.380 4.435 1.00 86.31 122 PHE A O 1
ATOM 1000 N N . ASP A 1 123 ? 8.839 4.441 3.619 1.00 88.62 123 ASP A N 1
ATOM 1001 C CA . ASP A 1 123 ? 7.525 4.589 4.252 1.00 88.62 123 ASP A CA 1
ATOM 1002 C C . ASP A 1 123 ? 6.491 3.650 3.611 1.00 88.62 123 ASP A C 1
ATOM 1004 O O . ASP A 1 123 ? 5.467 3.366 4.218 1.00 88.62 123 ASP A O 1
ATOM 1008 N N . THR A 1 124 ? 6.763 3.117 2.411 1.00 90.31 124 THR A N 1
ATOM 1009 C CA . THR A 1 124 ? 5.904 2.100 1.781 1.00 90.31 124 THR A CA 1
ATOM 1010 C C . THR A 1 124 ? 5.921 0.769 2.534 1.00 90.31 124 THR A C 1
ATOM 1012 O O . THR A 1 124 ? 4.972 0.004 2.443 1.00 90.31 124 THR A O 1
ATOM 1015 N N . GLY A 1 125 ? 7.001 0.465 3.262 1.00 87.25 125 GLY A N 1
ATOM 1016 C CA . GLY A 1 125 ? 7.236 -0.852 3.854 1.00 87.25 125 GLY A CA 1
ATOM 1017 C C . GLY A 1 125 ? 7.915 -1.858 2.915 1.00 87.25 125 GLY A C 1
ATOM 1018 O O . GLY A 1 125 ? 8.466 -2.834 3.420 1.00 87.25 125 GLY A O 1
ATOM 1019 N N . ILE A 1 126 ? 7.990 -1.590 1.599 1.00 86.62 126 ILE A N 1
ATOM 1020 C CA . ILE A 1 126 ? 8.610 -2.484 0.595 1.00 86.62 126 ILE A CA 1
ATOM 1021 C C . ILE A 1 126 ? 10.122 -2.621 0.814 1.00 86.62 126 ILE A C 1
ATOM 1023 O O . ILE A 1 126 ? 10.712 -3.653 0.510 1.00 86.62 126 ILE A O 1
ATOM 1027 N N . PHE A 1 127 ? 10.780 -1.586 1.339 1.00 82.38 127 PHE A N 1
ATOM 1028 C CA . PHE A 1 127 ? 12.223 -1.602 1.575 1.00 82.38 127 PHE A CA 1
ATOM 1029 C C . PHE A 1 127 ? 12.550 -1.282 3.026 1.00 82.38 127 PHE A C 1
ATOM 1031 O O . PHE A 1 127 ? 12.032 -0.329 3.609 1.00 82.38 127 PHE A O 1
ATOM 1038 N N . CYS A 1 128 ? 13.507 -2.016 3.586 1.00 73.38 128 CYS A N 1
ATOM 1039 C CA . CYS A 1 128 ? 14.054 -1.714 4.904 1.00 73.38 128 CYS A CA 1
ATOM 1040 C C . CYS A 1 128 ? 15.055 -0.541 4.844 1.00 73.38 128 CYS A C 1
ATOM 1042 O O . CYS A 1 128 ? 15.990 -0.555 4.038 1.00 73.38 128 CYS A O 1
ATOM 1044 N N . LYS A 1 129 ? 14.903 0.442 5.747 1.00 69.44 129 LYS A N 1
ATOM 1045 C CA . LYS A 1 129 ? 15.782 1.629 5.869 1.00 69.44 129 LYS A CA 1
ATOM 1046 C C . LYS A 1 129 ? 17.215 1.297 6.310 1.00 69.44 129 LYS A C 1
ATOM 1048 O O . LYS A 1 129 ? 18.158 1.957 5.887 1.00 69.44 129 LYS A O 1
ATOM 1053 N N . ASN A 1 130 ? 17.365 0.296 7.181 1.00 61.94 130 ASN A N 1
ATOM 1054 C CA . ASN A 1 130 ? 18.626 -0.018 7.871 1.00 61.94 130 ASN A CA 1
ATOM 1055 C C . ASN A 1 130 ? 19.394 -1.197 7.259 1.00 61.94 130 ASN A C 1
ATOM 1057 O O . ASN A 1 130 ? 20.394 -1.633 7.824 1.00 61.94 130 ASN A O 1
ATOM 1061 N N . ARG A 1 131 ? 18.920 -1.745 6.141 1.00 60.50 131 ARG A N 1
ATOM 1062 C CA . ARG A 1 131 ? 19.604 -2.818 5.417 1.00 60.50 131 ARG A CA 1
ATOM 1063 C C . ARG A 1 131 ? 19.918 -2.305 4.009 1.00 60.50 131 ARG A C 1
ATOM 1065 O O . ARG A 1 131 ? 19.134 -1.507 3.490 1.00 60.50 131 ARG A O 1
ATOM 1072 N N . TYR A 1 132 ? 21.085 -2.655 3.464 1.00 52.16 132 TYR A N 1
ATOM 1073 C CA . TYR A 1 132 ? 21.519 -2.296 2.104 1.00 52.16 132 TYR A CA 1
ATOM 1074 C C . TYR A 1 132 ? 21.961 -3.570 1.348 1.00 52.16 132 TYR A C 1
ATOM 1076 O O . TYR A 1 132 ? 22.879 -4.248 1.807 1.00 52.16 132 TYR A O 1
ATOM 1084 N N . GLY A 1 133 ? 21.321 -3.886 0.211 1.00 53.19 133 GLY A N 1
ATOM 1085 C CA . GLY A 1 133 ? 21.610 -5.035 -0.661 1.00 53.19 133 GLY A CA 1
ATOM 1086 C C . GLY A 1 133 ? 20.368 -5.756 -1.228 1.00 53.19 133 GLY A C 1
ATOM 1087 O O . GLY A 1 133 ? 19.226 -5.400 -0.942 1.00 53.19 133 GLY A O 1
ATOM 1088 N N . ASP A 1 134 ? 20.591 -6.807 -2.027 1.00 50.44 134 ASP A N 1
ATOM 1089 C CA . ASP A 1 134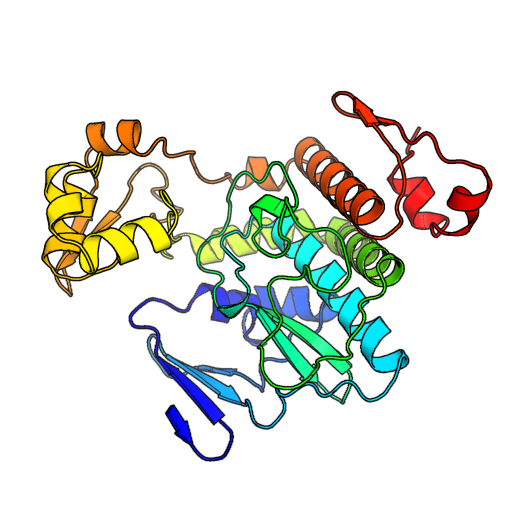 ? 19.545 -7.578 -2.739 1.00 50.44 134 ASP A CA 1
ATOM 1090 C C . ASP A 1 134 ? 18.593 -8.360 -1.807 1.00 50.44 134 ASP A C 1
ATOM 1092 O O . ASP A 1 134 ? 17.521 -8.794 -2.224 1.00 50.44 134 ASP A O 1
ATOM 1096 N N . GLN A 1 135 ? 18.964 -8.527 -0.533 1.00 51.47 135 GLN A N 1
ATOM 1097 C CA . GLN A 1 135 ? 18.174 -9.224 0.494 1.00 51.47 135 GLN A CA 1
ATOM 1098 C C . GLN A 1 135 ? 17.164 -8.308 1.221 1.00 51.47 135 GLN A C 1
ATOM 1100 O O . GLN A 1 135 ? 16.540 -8.722 2.199 1.00 51.47 135 GLN A O 1
ATOM 1105 N N . ASP A 1 136 ? 17.004 -7.063 0.763 1.00 57.91 136 ASP A N 1
ATOM 1106 C CA . ASP A 1 136 ? 16.306 -5.994 1.495 1.00 57.91 136 ASP A CA 1
ATOM 1107 C C . ASP A 1 136 ? 14.877 -5.700 1.049 1.00 57.91 136 ASP A C 1
ATOM 1109 O O . ASP A 1 136 ? 14.247 -4.769 1.568 1.00 57.91 136 ASP A O 1
ATOM 1113 N N . ILE A 1 137 ? 14.392 -6.426 0.049 1.00 58.81 137 ILE A N 1
ATOM 1114 C CA . ILE A 1 137 ? 13.036 -6.256 -0.457 1.00 58.81 137 ILE A CA 1
ATOM 1115 C C . ILE A 1 137 ? 12.089 -7.036 0.449 1.00 58.81 137 ILE A C 1
ATOM 1117 O O . ILE A 1 137 ? 12.149 -8.266 0.562 1.00 58.81 137 ILE A O 1
ATOM 1121 N N . SER A 1 138 ? 11.207 -6.293 1.106 1.00 51.66 138 SER A N 1
ATOM 1122 C CA . SER A 1 138 ? 10.038 -6.797 1.804 1.00 51.66 138 SER A CA 1
ATOM 1123 C C . SER A 1 138 ? 9.102 -7.425 0.769 1.00 51.66 138 SER A C 1
ATOM 1125 O O . SER A 1 138 ? 8.295 -6.764 0.132 1.00 51.66 138 SER A O 1
ATOM 1127 N N . GLY A 1 139 ? 9.273 -8.723 0.556 1.00 46.66 139 GLY A N 1
ATOM 1128 C CA . GLY A 1 139 ? 8.446 -9.559 -0.328 1.00 46.66 139 GLY A CA 1
ATOM 1129 C C . GLY A 1 139 ? 9.023 -10.950 -0.587 1.00 46.66 139 GLY A C 1
ATOM 1130 O O . GLY A 1 139 ? 8.567 -11.696 -1.445 1.00 46.66 139 GLY A O 1
ATOM 1131 N N . TYR A 1 140 ? 10.073 -11.311 0.148 1.00 50.34 140 TYR A N 1
ATOM 1132 C CA . TYR A 1 140 ? 10.711 -12.610 0.062 1.00 50.34 140 TYR A CA 1
ATOM 1133 C C . TYR A 1 140 ? 9.905 -13.652 0.850 1.00 50.34 140 TYR A C 1
ATOM 1135 O O . TYR A 1 140 ? 10.208 -13.911 2.012 1.00 50.34 140 TYR A O 1
ATOM 1143 N N . LEU A 1 141 ? 8.886 -14.299 0.289 1.00 43.47 141 LEU A N 1
ATOM 1144 C CA . LEU A 1 141 ? 8.388 -15.527 0.924 1.00 43.47 141 LEU A CA 1
ATOM 1145 C C . LEU A 1 141 ? 9.570 -16.498 1.105 1.00 43.47 141 LEU A C 1
ATOM 1147 O O . LEU A 1 141 ? 10.296 -16.830 0.172 1.00 43.47 141 LEU A O 1
ATOM 1151 N N . ALA A 1 142 ? 9.833 -16.840 2.364 1.00 39.16 142 ALA A N 1
ATOM 1152 C CA . ALA A 1 142 ? 11.128 -17.268 2.881 1.00 39.16 142 ALA A CA 1
ATOM 1153 C C . ALA A 1 142 ? 11.585 -18.679 2.474 1.00 39.16 142 ALA A C 1
ATOM 1155 O O . ALA A 1 142 ? 12.562 -19.155 3.041 1.00 39.16 142 ALA A O 1
ATOM 1156 N N . ASN A 1 143 ? 10.928 -19.355 1.527 1.00 37.44 143 ASN A N 1
ATOM 1157 C CA . ASN A 1 143 ? 11.080 -20.807 1.422 1.00 37.44 143 ASN A CA 1
ATOM 1158 C C . ASN A 1 143 ? 11.696 -21.361 0.132 1.00 37.44 143 ASN A C 1
ATOM 1160 O O . ASN A 1 143 ? 12.001 -22.549 0.142 1.00 37.44 143 ASN A O 1
ATOM 1164 N N . THR A 1 144 ? 11.944 -20.591 -0.940 1.00 41.66 144 THR A N 1
ATOM 1165 C CA . THR A 1 144 ? 12.387 -21.234 -2.206 1.00 41.66 144 THR A CA 1
ATOM 1166 C C . THR A 1 144 ? 13.457 -20.549 -3.050 1.00 41.66 144 THR A C 1
ATOM 1168 O O . THR A 1 144 ? 13.877 -21.150 -4.029 1.00 41.66 144 THR A O 1
ATOM 1171 N N . ALA A 1 145 ? 13.978 -19.370 -2.704 1.00 46.12 145 ALA A N 1
ATOM 1172 C CA . ALA A 1 145 ? 14.944 -18.699 -3.585 1.00 46.12 145 ALA A CA 1
ATOM 1173 C C . ALA A 1 145 ? 16.108 -18.043 -2.834 1.00 46.12 145 ALA A C 1
ATOM 1175 O O . ALA A 1 145 ? 16.318 -16.842 -2.924 1.00 46.12 145 ALA A O 1
ATOM 1176 N N . SER A 1 146 ? 16.931 -18.819 -2.130 1.00 48.44 146 SER A N 1
ATOM 1177 C CA . SER A 1 146 ? 18.174 -18.314 -1.514 1.00 48.44 146 SER A CA 1
ATOM 1178 C C . SER A 1 146 ? 19.181 -17.691 -2.506 1.00 48.44 146 SER A C 1
ATOM 1180 O O . SER A 1 146 ? 20.179 -17.124 -2.068 1.00 48.44 146 SER A O 1
ATOM 1182 N N . ASN A 1 147 ? 18.917 -17.745 -3.819 1.00 52.94 147 ASN A N 1
ATOM 1183 C CA . ASN A 1 147 ? 19.822 -17.309 -4.887 1.00 52.94 147 ASN A CA 1
ATOM 1184 C C . ASN A 1 147 ? 19.290 -16.160 -5.763 1.00 52.94 147 ASN A C 1
ATOM 1186 O O . ASN A 1 147 ? 19.960 -15.787 -6.726 1.00 52.94 147 ASN A O 1
ATOM 1190 N N . PHE A 1 148 ? 18.110 -15.597 -5.481 1.00 63.12 148 PHE A N 1
ATOM 1191 C CA . PHE A 1 148 ? 17.546 -14.570 -6.354 1.00 63.12 148 PHE A CA 1
ATOM 1192 C C . PHE A 1 148 ? 18.157 -13.184 -6.084 1.00 63.12 148 PHE A C 1
ATOM 1194 O O . PHE A 1 148 ? 18.010 -12.614 -5.001 1.00 63.12 148 PHE A O 1
ATOM 1201 N N . LYS A 1 149 ? 18.851 -12.633 -7.085 1.00 69.56 149 LYS A N 1
ATOM 1202 C CA . LYS A 1 149 ? 19.453 -11.296 -7.030 1.00 69.56 149 LYS A CA 1
ATOM 1203 C C . LYS A 1 149 ? 18.643 -10.330 -7.864 1.00 69.56 149 LYS A C 1
ATOM 1205 O O . LYS A 1 149 ? 18.513 -10.529 -9.068 1.00 69.56 149 LYS A O 1
ATOM 1210 N N . PHE A 1 150 ? 18.144 -9.280 -7.228 1.00 75.88 150 PHE A N 1
ATOM 1211 C CA . PHE A 1 150 ? 17.510 -8.179 -7.930 1.00 75.88 150 PHE A CA 1
ATOM 1212 C C . PHE A 1 150 ? 18.559 -7.312 -8.614 1.00 75.88 150 PHE A C 1
ATOM 1214 O O . PHE A 1 150 ? 19.562 -6.929 -8.021 1.00 75.88 150 PHE A O 1
ATOM 1221 N N . SER A 1 151 ? 18.295 -6.927 -9.856 1.00 80.75 151 SER A N 1
ATOM 1222 C CA . SER A 1 151 ? 19.067 -5.876 -10.503 1.00 80.75 151 SER A CA 1
ATOM 1223 C C . SER A 1 151 ? 18.490 -4.504 -10.153 1.00 80.75 151 SER A C 1
ATOM 1225 O O . SER A 1 151 ? 17.360 -4.179 -10.524 1.00 80.75 151 SER A O 1
ATOM 1227 N N . GLY A 1 152 ? 19.286 -3.692 -9.458 1.00 81.12 152 GLY A N 1
ATOM 1228 C CA . GLY A 1 152 ? 18.952 -2.316 -9.093 1.00 81.12 152 GLY A CA 1
ATOM 1229 C C . GLY A 1 152 ? 18.617 -1.399 -10.260 1.00 81.12 152 GLY A C 1
ATOM 1230 O O . GLY A 1 152 ? 17.672 -0.617 -10.179 1.00 81.12 152 GLY A O 1
ATOM 1231 N N . SER A 1 153 ? 19.378 -1.509 -11.352 1.00 81.88 153 SER A N 1
ATOM 1232 C CA . SER A 1 153 ? 19.148 -0.718 -12.563 1.00 81.88 153 SER A CA 1
ATOM 1233 C C . SER A 1 153 ? 17.778 -1.024 -13.161 1.00 81.88 153 SER A C 1
ATOM 1235 O O . SER A 1 153 ? 17.028 -0.102 -13.442 1.00 81.88 153 SER A O 1
ATOM 1237 N N . HIS A 1 154 ? 17.397 -2.302 -13.229 1.00 86.12 154 HIS A N 1
ATOM 1238 C CA . HIS A 1 154 ? 16.089 -2.716 -13.737 1.00 86.12 154 HIS A CA 1
ATOM 1239 C C . HIS A 1 154 ? 14.930 -2.284 -12.820 1.00 86.12 154 HIS A C 1
ATOM 1241 O O . HIS A 1 154 ? 13.864 -1.934 -13.320 1.00 86.12 154 HIS A O 1
ATOM 1247 N N . ILE A 1 155 ? 15.127 -2.246 -11.492 1.00 88.69 155 ILE A N 1
ATOM 1248 C CA . ILE A 1 155 ? 14.139 -1.656 -10.566 1.00 88.69 155 ILE A CA 1
ATOM 1249 C C . ILE A 1 155 ? 13.959 -0.165 -10.871 1.00 88.69 155 ILE A C 1
ATOM 1251 O O . ILE A 1 155 ? 12.831 0.319 -10.956 1.00 88.69 155 ILE A O 1
ATOM 1255 N N . LEU A 1 156 ? 15.058 0.570 -11.049 1.00 87.25 156 LEU A N 1
ATOM 1256 C CA . LEU A 1 156 ? 14.998 1.992 -11.379 1.00 87.25 156 LEU A CA 1
ATOM 1257 C C . LEU A 1 156 ? 14.360 2.234 -12.757 1.00 87.25 156 LEU A C 1
ATOM 1259 O O . LEU A 1 156 ? 13.548 3.147 -12.891 1.00 87.25 156 LEU A O 1
ATOM 1263 N N . ASP A 1 157 ? 14.668 1.401 -13.751 1.00 86.94 157 ASP A N 1
ATOM 1264 C CA . ASP A 1 157 ? 14.065 1.473 -15.083 1.00 86.94 157 ASP A CA 1
ATOM 1265 C C . ASP A 1 157 ? 12.552 1.252 -15.015 1.00 86.94 157 ASP A C 1
ATOM 1267 O O . ASP A 1 157 ? 11.796 2.069 -15.536 1.00 86.94 157 ASP A O 1
ATOM 1271 N N . GLY A 1 158 ? 12.095 0.215 -14.303 1.00 91.19 158 GLY A N 1
ATOM 1272 C CA . GLY A 1 158 ? 10.668 -0.031 -14.087 1.00 91.19 158 GLY A CA 1
ATOM 1273 C C . GLY A 1 158 ? 9.973 1.125 -13.367 1.00 91.19 158 GLY A C 1
ATOM 1274 O O . GLY A 1 158 ? 8.893 1.548 -13.778 1.00 91.19 158 GLY A O 1
ATOM 1275 N N . PHE A 1 159 ? 10.618 1.692 -12.344 1.00 92.56 159 PHE A N 1
ATOM 1276 C CA . PHE A 1 159 ? 10.114 2.860 -11.620 1.00 92.56 159 PHE A CA 1
ATOM 1277 C C . PHE A 1 159 ? 9.915 4.070 -12.545 1.00 92.56 159 PHE A C 1
ATOM 1279 O O . PHE A 1 159 ? 8.841 4.674 -12.569 1.00 92.56 159 PHE A O 1
ATOM 1286 N N . VAL A 1 160 ? 10.936 4.417 -13.335 1.00 89.62 160 VAL A N 1
ATOM 1287 C CA . VAL A 1 160 ? 10.900 5.578 -14.238 1.00 89.62 160 VAL A CA 1
ATOM 1288 C C . VAL A 1 160 ? 9.951 5.351 -15.412 1.00 89.62 160 VAL A C 1
ATOM 1290 O O . VAL A 1 160 ? 9.227 6.277 -15.795 1.00 89.62 160 VAL A O 1
ATOM 1293 N N . GLN A 1 161 ? 9.928 4.136 -15.960 1.00 90.12 161 GLN A N 1
ATOM 1294 C CA . GLN A 1 161 ? 9.003 3.741 -17.016 1.00 90.12 161 GLN A CA 1
ATOM 1295 C C . GLN A 1 161 ? 7.558 3.927 -16.553 1.00 90.12 161 GLN A C 1
ATOM 1297 O O . GLN A 1 161 ? 6.821 4.683 -17.182 1.00 90.12 161 GLN A O 1
ATOM 1302 N N . PHE A 1 162 ? 7.177 3.315 -15.427 1.00 91.69 162 PHE A N 1
ATOM 1303 C CA . PHE A 1 162 ? 5.809 3.401 -14.916 1.00 91.69 162 PHE A CA 1
ATOM 1304 C C . PHE A 1 162 ? 5.401 4.842 -14.633 1.00 91.69 162 PHE A C 1
ATOM 1306 O O . PHE A 1 162 ? 4.316 5.263 -15.017 1.00 91.69 162 PHE A O 1
ATOM 1313 N N . TRP A 1 163 ? 6.285 5.637 -14.025 1.00 88.81 163 TRP A N 1
ATOM 1314 C CA . TRP A 1 163 ? 5.989 7.043 -13.758 1.00 88.81 163 TRP A CA 1
ATOM 1315 C C . TRP A 1 163 ? 5.736 7.843 -15.043 1.00 88.81 163 TRP A C 1
ATOM 1317 O O . TRP A 1 163 ? 4.815 8.659 -15.102 1.00 88.81 163 TRP A O 1
ATOM 1327 N N . SER A 1 164 ? 6.544 7.606 -16.078 1.00 86.12 164 SER A N 1
ATOM 1328 C CA . SER A 1 164 ? 6.431 8.296 -17.369 1.00 86.12 164 SER A CA 1
ATOM 1329 C C . SER A 1 164 ? 5.161 7.899 -18.119 1.00 86.12 164 SER A C 1
ATOM 1331 O O . SER A 1 164 ? 4.512 8.756 -18.715 1.00 86.12 164 SER A O 1
ATOM 1333 N N . GLU A 1 165 ? 4.800 6.617 -18.068 1.00 88.62 165 GLU A N 1
ATOM 1334 C CA . GLU A 1 165 ? 3.588 6.073 -18.686 1.00 88.62 165 GLU A CA 1
ATOM 1335 C C . GLU A 1 165 ? 2.314 6.482 -17.935 1.00 88.62 165 GLU A C 1
ATOM 1337 O O . GLU A 1 165 ? 1.280 6.707 -18.559 1.00 88.62 165 GLU A O 1
ATOM 1342 N N . LEU A 1 166 ? 2.383 6.628 -16.608 1.00 86.44 166 LEU A N 1
ATOM 1343 C CA . LEU A 1 166 ? 1.245 7.041 -15.790 1.00 86.44 166 LEU A CA 1
ATOM 1344 C C . LEU A 1 166 ? 0.961 8.540 -15.906 1.00 86.44 166 LEU A C 1
ATOM 1346 O O . LEU A 1 166 ? -0.193 8.949 -15.815 1.00 86.44 166 LEU A O 1
ATOM 1350 N N . LEU A 1 167 ? 1.991 9.373 -16.099 1.00 83.12 167 LEU A N 1
ATOM 1351 C CA . LEU A 1 167 ? 1.875 10.836 -16.079 1.00 83.12 167 LEU A CA 1
ATOM 1352 C C . LEU A 1 167 ? 0.709 11.394 -16.928 1.00 83.12 167 LEU A C 1
ATOM 1354 O O . LEU A 1 167 ? -0.006 12.253 -16.409 1.00 83.12 167 LEU A O 1
ATOM 1358 N N . PRO A 1 168 ? 0.455 10.922 -18.168 1.00 85.69 168 PRO A N 1
ATOM 1359 C CA . PRO A 1 168 ? -0.647 11.418 -18.994 1.00 85.69 168 PRO A CA 1
ATOM 1360 C C . PRO A 1 168 ? -2.043 11.087 -18.449 1.00 85.69 168 PRO A C 1
ATOM 1362 O O . PRO A 1 168 ? -2.975 11.848 -18.691 1.00 85.69 168 PRO A O 1
ATOM 1365 N N . ILE A 1 169 ? -2.198 9.972 -17.725 1.00 88.88 169 ILE A N 1
ATOM 1366 C CA . ILE A 1 169 ? -3.498 9.482 -17.227 1.00 88.88 169 ILE A CA 1
ATOM 1367 C C . ILE A 1 169 ? -3.683 9.676 -15.717 1.00 88.88 169 ILE A C 1
ATOM 1369 O O . ILE A 1 169 ? -4.781 9.493 -15.195 1.00 88.88 169 ILE A O 1
ATOM 1373 N N . ARG A 1 170 ? -2.622 10.073 -15.004 1.00 86.94 170 ARG A N 1
ATOM 1374 C CA . ARG A 1 170 ? -2.543 10.108 -13.537 1.00 86.94 170 ARG A CA 1
ATOM 1375 C C . ARG A 1 170 ? -3.721 10.832 -12.895 1.00 86.94 170 ARG A C 1
ATOM 1377 O O . ARG A 1 170 ? -4.297 10.316 -11.949 1.00 86.94 170 ARG A O 1
ATOM 1384 N N . THR A 1 171 ? -4.066 12.028 -13.367 1.00 88.50 171 THR A N 1
ATOM 1385 C CA . THR A 1 171 ? -5.134 12.834 -12.752 1.00 88.50 171 THR A CA 1
ATOM 1386 C C . THR A 1 171 ? -6.487 12.130 -12.818 1.00 88.50 171 THR A C 1
ATOM 1388 O O . THR A 1 171 ? -7.199 12.098 -11.818 1.00 88.50 171 THR A O 1
ATOM 1391 N N . GLU A 1 172 ? -6.825 11.538 -13.963 1.00 91.12 172 GLU A N 1
ATOM 1392 C CA . GLU A 1 172 ? -8.092 10.824 -14.134 1.00 91.12 172 GLU A CA 1
ATOM 1393 C C . GLU A 1 172 ? -8.096 9.499 -13.368 1.00 91.12 172 GLU A C 1
ATOM 1395 O O . GLU A 1 172 ? -9.065 9.211 -12.667 1.00 91.12 172 GLU A O 1
ATOM 1400 N N . LEU A 1 173 ? -6.981 8.760 -13.379 1.00 90.31 173 LEU A N 1
ATOM 1401 C CA . LEU A 1 173 ? -6.843 7.548 -12.576 1.00 90.31 173 LEU A CA 1
ATOM 1402 C C . LEU A 1 173 ? -7.019 7.844 -11.079 1.00 90.31 173 LEU A C 1
ATOM 1404 O O . LEU A 1 173 ? -7.776 7.156 -10.402 1.00 90.31 173 LEU A O 1
ATOM 1408 N N . ILE A 1 174 ? -6.351 8.875 -10.548 1.00 90.25 174 ILE A N 1
ATOM 1409 C CA . ILE A 1 174 ? -6.464 9.242 -9.130 1.00 90.25 174 ILE A CA 1
ATOM 1410 C C . ILE A 1 174 ? -7.901 9.637 -8.791 1.00 90.25 174 ILE A C 1
ATOM 1412 O O . ILE A 1 174 ? -8.441 9.104 -7.829 1.00 90.25 174 ILE A O 1
ATOM 1416 N N . LYS A 1 175 ? -8.558 10.488 -9.588 1.00 90.81 175 LYS A N 1
ATOM 1417 C CA . LYS A 1 175 ? -9.982 10.818 -9.383 1.00 90.81 175 LYS A CA 1
ATOM 1418 C C . LYS A 1 175 ? -10.854 9.573 -9.296 1.00 90.81 175 LYS A C 1
ATOM 1420 O O . LYS A 1 175 ? -11.698 9.473 -8.410 1.00 90.81 175 LYS A O 1
ATOM 1425 N N . LYS A 1 176 ? -10.618 8.618 -10.193 1.00 92.38 176 LYS A N 1
ATOM 1426 C CA . LYS A 1 176 ? -11.353 7.360 -10.247 1.00 92.38 176 LYS A CA 1
ATOM 1427 C C . LYS A 1 176 ? -11.105 6.500 -9.006 1.00 92.38 176 LYS A C 1
ATOM 1429 O O . LYS A 1 176 ? -12.057 6.000 -8.415 1.00 92.38 176 LYS A O 1
ATOM 1434 N N . ILE A 1 177 ? -9.852 6.388 -8.554 1.00 91.75 177 ILE A N 1
ATOM 1435 C CA . ILE A 1 177 ? -9.520 5.694 -7.298 1.00 91.75 177 ILE A CA 1
ATOM 1436 C C . ILE A 1 177 ? -10.257 6.371 -6.135 1.00 91.75 177 ILE A C 1
ATOM 1438 O O . ILE A 1 177 ? -10.884 5.690 -5.332 1.00 91.75 177 ILE A O 1
ATOM 1442 N N . TYR A 1 178 ? -10.243 7.704 -6.061 1.00 89.31 178 TYR A N 1
ATOM 1443 C CA . TYR A 1 178 ? -10.946 8.449 -5.013 1.00 89.31 178 TYR A CA 1
ATOM 1444 C C . TYR A 1 178 ? -12.455 8.207 -5.031 1.00 89.31 178 TYR A C 1
ATOM 1446 O O . TYR A 1 178 ? -13.031 7.964 -3.972 1.00 89.31 178 TYR A O 1
ATOM 1454 N N . SER A 1 179 ? -13.091 8.234 -6.207 1.00 89.88 179 SER A N 1
ATOM 1455 C CA . SER A 1 179 ? -14.533 7.998 -6.318 1.00 89.88 179 SER A CA 1
ATOM 1456 C C . SER A 1 179 ? -14.934 6.592 -5.873 1.00 89.88 179 SER A C 1
ATOM 1458 O O . SER A 1 179 ? -15.942 6.445 -5.187 1.00 89.88 179 SER A O 1
ATOM 1460 N N . GLU A 1 180 ? -14.127 5.580 -6.200 1.00 90.69 180 GLU A N 1
ATOM 1461 C CA . GLU A 1 180 ? -14.365 4.183 -5.802 1.00 90.69 180 GLU A CA 1
ATOM 1462 C C . GLU A 1 180 ? -14.099 3.937 -4.303 1.00 90.69 180 GLU A C 1
ATOM 1464 O O . GLU A 1 180 ? -14.597 2.971 -3.728 1.00 90.69 180 GLU A O 1
ATOM 1469 N N . MET A 1 181 ? -13.334 4.822 -3.653 1.00 89.25 181 MET A N 1
ATOM 1470 C CA . MET A 1 181 ? -12.927 4.710 -2.245 1.00 89.25 181 MET A CA 1
ATOM 1471 C C . MET A 1 181 ? -13.787 5.520 -1.269 1.00 89.25 181 MET A C 1
ATOM 1473 O O . MET A 1 181 ? -13.545 5.484 -0.061 1.00 89.25 181 MET A O 1
ATOM 1477 N N . LEU A 1 182 ? -14.788 6.255 -1.761 1.00 86.12 182 LEU A N 1
ATOM 1478 C CA . LEU A 1 182 ? -15.582 7.190 -0.960 1.00 86.12 182 LEU A CA 1
ATOM 1479 C C . LEU A 1 182 ? -16.215 6.550 0.288 1.00 86.12 182 LEU A C 1
ATOM 1481 O O . LEU A 1 182 ? -16.135 7.118 1.380 1.00 86.12 182 LEU A O 1
ATOM 1485 N N . ASP A 1 183 ? -16.819 5.376 0.124 1.00 86.38 183 AS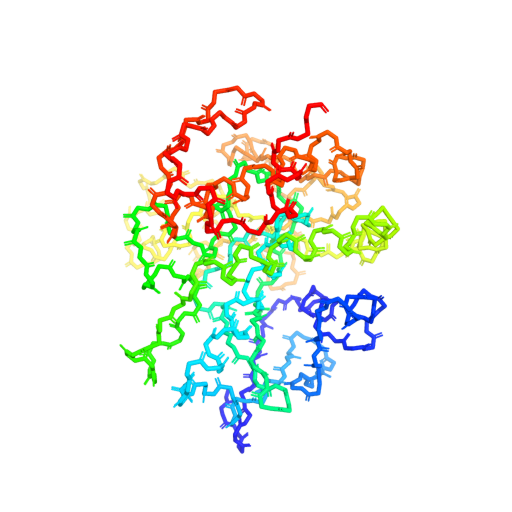P A N 1
ATOM 1486 C CA . ASP A 1 183 ? -17.556 4.630 1.151 1.00 86.38 183 ASP A CA 1
ATOM 1487 C C . ASP A 1 183 ? -16.772 3.421 1.688 1.00 86.38 183 ASP A C 1
ATOM 1489 O O . ASP A 1 183 ? -17.324 2.576 2.396 1.00 86.38 183 ASP A O 1
ATOM 1493 N N . LYS A 1 184 ? -15.486 3.309 1.343 1.00 88.12 184 LYS A N 1
ATOM 1494 C CA . LYS A 1 184 ? -14.667 2.151 1.691 1.00 88.12 184 LYS A CA 1
ATOM 1495 C C . LYS A 1 184 ? -13.742 2.439 2.876 1.00 88.12 184 LYS A C 1
ATOM 1497 O O . LYS A 1 184 ? -13.216 3.549 2.982 1.00 88.12 184 LYS A O 1
ATOM 1502 N N . PRO A 1 185 ? -13.547 1.467 3.787 1.00 90.19 185 PRO A N 1
ATOM 1503 C CA . PRO A 1 185 ? -12.707 1.668 4.958 1.00 90.19 185 PRO A CA 1
ATOM 1504 C C . PRO A 1 185 ? -11.225 1.665 4.572 1.00 90.19 185 PRO A C 1
ATOM 1506 O O . PRO A 1 185 ? -10.727 0.694 4.010 1.00 90.19 185 PRO A O 1
ATOM 1509 N N . ILE A 1 186 ? -10.507 2.720 4.941 1.00 91.62 186 ILE A N 1
ATOM 1510 C CA . ILE A 1 186 ? -9.053 2.828 4.805 1.00 91.62 186 ILE A CA 1
ATOM 1511 C C . ILE A 1 186 ? -8.431 2.554 6.167 1.00 91.62 186 ILE A C 1
ATOM 1513 O O . ILE A 1 186 ? -8.770 3.233 7.140 1.00 91.62 186 ILE A O 1
ATOM 1517 N N . ARG A 1 187 ? -7.525 1.577 6.252 1.00 92.25 187 ARG A N 1
ATOM 1518 C CA . ARG A 1 187 ? -6.863 1.232 7.511 1.00 92.25 187 ARG A CA 1
ATOM 1519 C C . ARG A 1 187 ? -5.932 2.351 7.953 1.00 92.25 187 ARG A C 1
ATOM 1521 O O . ARG A 1 187 ? -5.133 2.882 7.178 1.00 92.25 187 ARG A O 1
ATOM 1528 N N . LEU A 1 188 ? -6.010 2.652 9.243 1.00 91.12 188 LEU A N 1
ATOM 1529 C CA . LEU A 1 188 ? -5.179 3.613 9.942 1.00 91.12 188 LEU A CA 1
ATOM 1530 C C . LEU A 1 188 ? -4.161 2.897 10.829 1.00 91.12 188 LEU A C 1
ATOM 1532 O O . LEU A 1 188 ? -4.527 2.135 11.722 1.00 91.12 188 LEU A O 1
ATOM 1536 N N . ILE A 1 189 ? -2.876 3.144 10.570 1.00 88.06 189 ILE A N 1
ATOM 1537 C CA . ILE A 1 189 ? -1.764 2.553 11.315 1.00 88.06 189 ILE A CA 1
ATOM 1538 C C . ILE A 1 189 ? -1.159 3.614 12.216 1.00 88.06 189 ILE A C 1
ATOM 1540 O O . ILE A 1 189 ? -0.531 4.568 11.754 1.00 88.06 189 ILE A O 1
ATOM 1544 N N . PHE A 1 190 ? -1.345 3.423 13.517 1.00 85.75 190 PHE A N 1
ATOM 1545 C CA . PHE A 1 190 ? -0.822 4.321 14.543 1.00 85.75 190 PHE A CA 1
ATOM 1546 C C . PHE A 1 190 ? 0.460 3.809 15.184 1.00 85.75 190 PHE A C 1
ATOM 1548 O O . PHE A 1 190 ? 1.309 4.604 15.589 1.00 85.75 190 PHE A O 1
ATOM 1555 N N . GLN A 1 191 ? 0.624 2.490 15.240 1.00 86.44 191 GLN A N 1
ATOM 1556 C CA . GLN A 1 191 ? 1.757 1.857 15.885 1.00 86.44 191 GLN A CA 1
ATOM 1557 C C . GLN A 1 191 ? 2.158 0.574 15.158 1.00 86.44 191 GLN A C 1
ATOM 1559 O O . GLN A 1 191 ? 1.350 -0.060 14.481 1.00 86.44 191 GLN A O 1
ATOM 1564 N N . ASP A 1 192 ? 3.427 0.198 15.315 1.00 84.12 192 ASP A N 1
ATOM 1565 C CA . ASP A 1 192 ? 3.942 -1.083 14.844 1.00 84.12 192 ASP A CA 1
ATOM 1566 C C . ASP A 1 192 ? 3.173 -2.235 15.512 1.00 84.12 192 ASP A C 1
ATOM 1568 O O . ASP A 1 192 ? 3.095 -2.325 16.742 1.00 84.12 192 ASP A O 1
ATOM 1572 N N . THR A 1 193 ? 2.643 -3.142 14.690 1.00 87.69 193 THR A N 1
ATOM 1573 C CA . THR A 1 193 ? 1.875 -4.317 15.125 1.00 87.69 193 THR A CA 1
ATOM 1574 C C . THR A 1 193 ? 2.638 -5.182 16.137 1.00 87.69 193 THR A C 1
ATOM 1576 O O . THR A 1 193 ? 2.027 -5.818 17.001 1.00 87.69 193 THR A O 1
ATOM 1579 N N . MET A 1 194 ? 3.974 -5.206 16.086 1.00 86.12 194 MET A N 1
ATOM 1580 C CA . MET A 1 194 ? 4.793 -5.951 17.045 1.00 86.12 194 MET A CA 1
ATOM 1581 C C . MET A 1 194 ? 4.661 -5.426 18.473 1.00 86.12 194 MET A C 1
ATOM 1583 O O . MET A 1 194 ? 4.766 -6.212 19.415 1.00 86.12 194 MET A O 1
ATOM 1587 N N . ILE A 1 195 ? 4.390 -4.132 18.658 1.00 90.12 195 ILE A N 1
ATOM 1588 C CA . ILE A 1 195 ? 4.177 -3.559 19.991 1.00 90.12 195 ILE A CA 1
ATOM 1589 C C . ILE A 1 195 ? 2.895 -4.133 20.605 1.00 90.12 195 ILE A C 1
ATOM 1591 O O . ILE A 1 195 ? 2.917 -4.591 21.748 1.00 90.12 195 ILE A O 1
ATOM 1595 N N . TYR A 1 196 ? 1.818 -4.211 19.822 1.00 92.25 196 TYR A N 1
ATOM 1596 C CA . TYR A 1 196 ? 0.562 -4.830 20.245 1.00 92.25 196 TYR A CA 1
ATOM 1597 C C . TYR A 1 196 ? 0.714 -6.330 20.511 1.00 92.25 196 TYR A C 1
ATOM 1599 O O . TYR A 1 196 ? 0.279 -6.819 21.552 1.00 92.25 196 TYR A O 1
ATOM 1607 N N . ARG A 1 197 ? 1.407 -7.064 19.628 1.00 91.81 197 ARG A N 1
ATOM 1608 C CA . ARG A 1 197 ? 1.691 -8.497 19.839 1.00 91.81 197 ARG A CA 1
ATOM 1609 C C . ARG A 1 197 ? 2.444 -8.745 21.144 1.00 91.81 197 ARG A C 1
ATOM 1611 O O . ARG A 1 197 ? 2.085 -9.650 21.893 1.00 91.81 197 ARG A O 1
ATOM 1618 N N . ASN A 1 198 ? 3.457 -7.933 21.438 1.00 92.31 198 ASN A N 1
ATOM 1619 C CA . ASN A 1 198 ? 4.208 -8.043 22.686 1.00 92.31 198 ASN A CA 1
ATOM 1620 C C . ASN A 1 198 ? 3.322 -7.765 23.908 1.00 92.31 198 ASN A C 1
ATOM 1622 O O . ASN A 1 198 ? 3.450 -8.464 24.912 1.00 92.31 198 ASN A O 1
ATOM 1626 N N . ALA A 1 199 ? 2.400 -6.803 23.815 1.00 93.12 199 ALA A N 1
ATOM 1627 C CA . ALA A 1 199 ? 1.465 -6.497 24.893 1.00 93.12 199 ALA A CA 1
ATOM 1628 C C . ALA A 1 199 ? 0.451 -7.622 25.157 1.00 93.12 199 ALA A C 1
ATOM 1630 O O . ALA A 1 199 ? 0.156 -7.911 26.315 1.00 93.12 199 ALA A O 1
ATOM 1631 N N . LEU A 1 200 ? -0.026 -8.300 24.108 1.00 93.06 200 LEU A N 1
ATOM 1632 C CA . LEU A 1 200 ? -0.896 -9.475 24.241 1.00 93.06 200 LEU A CA 1
ATOM 1633 C C . LEU A 1 200 ? -0.170 -10.666 24.888 1.00 93.06 200 LEU A C 1
ATOM 1635 O O . LEU A 1 200 ? -0.755 -11.387 25.693 1.00 93.06 200 LEU A O 1
ATOM 1639 N N . ILE A 1 201 ? 1.112 -10.866 24.565 1.00 94.56 201 ILE A N 1
ATOM 1640 C CA . ILE A 1 201 ? 1.937 -11.942 25.145 1.00 94.56 201 ILE A CA 1
ATOM 1641 C C . ILE A 1 201 ? 2.334 -11.624 26.593 1.00 94.56 201 ILE A C 1
ATOM 1643 O O . ILE A 1 201 ? 2.435 -12.530 27.422 1.00 94.56 201 ILE A O 1
ATOM 1647 N N . ASN A 1 202 ? 2.568 -10.348 26.910 1.00 91.94 202 ASN A N 1
ATOM 1648 C CA . ASN A 1 202 ? 2.962 -9.889 28.235 1.00 91.94 202 ASN A CA 1
ATOM 1649 C C . ASN A 1 202 ? 1.949 -8.872 28.797 1.00 91.94 202 ASN A C 1
ATOM 1651 O O . ASN A 1 202 ? 2.181 -7.664 28.698 1.00 91.94 202 ASN A O 1
ATOM 1655 N N . PRO A 1 203 ? 0.879 -9.333 29.476 1.00 86.50 203 PRO A N 1
ATOM 1656 C CA . PRO A 1 203 ? -0.179 -8.464 29.994 1.00 86.50 203 PRO A CA 1
ATOM 1657 C C . PRO A 1 203 ? 0.297 -7.368 30.956 1.00 86.50 203 PRO A C 1
ATOM 1659 O O . PRO A 1 203 ? -0.376 -6.354 31.109 1.00 86.50 203 PRO A O 1
ATOM 1662 N N . SER A 1 204 ? 1.471 -7.522 31.585 1.00 89.38 204 SER A N 1
ATOM 1663 C CA . SER A 1 204 ? 2.054 -6.460 32.420 1.00 89.38 204 SER A CA 1
ATOM 1664 C C . SER A 1 204 ? 2.384 -5.190 31.626 1.00 89.38 204 SER A C 1
ATOM 1666 O O . SER A 1 204 ? 2.441 -4.104 32.208 1.00 89.38 204 SER A O 1
ATOM 1668 N N . MET A 1 205 ? 2.556 -5.304 30.303 1.00 89.75 205 MET A N 1
ATOM 1669 C CA . MET A 1 205 ? 2.721 -4.157 29.417 1.00 89.75 205 MET A CA 1
ATOM 1670 C C . MET A 1 205 ? 1.446 -3.328 29.336 1.00 89.75 205 MET A C 1
ATOM 1672 O O . MET A 1 205 ? 1.565 -2.115 29.380 1.00 89.75 205 MET A O 1
ATOM 1676 N N . LEU A 1 206 ? 0.256 -3.944 29.325 1.00 86.69 206 LEU A N 1
ATOM 1677 C CA . LEU A 1 206 ? -1.027 -3.228 29.228 1.00 86.69 206 LEU A CA 1
ATOM 1678 C C . LEU A 1 206 ? -1.236 -2.219 30.368 1.00 86.69 206 LEU A C 1
ATOM 1680 O O . LEU A 1 206 ? -1.940 -1.231 30.197 1.00 86.69 206 LEU A O 1
ATOM 1684 N N . LEU A 1 207 ? -0.624 -2.466 31.530 1.00 82.75 207 LEU A N 1
ATOM 1685 C CA . LEU A 1 207 ? -0.713 -1.602 32.711 1.00 82.75 207 LEU A CA 1
ATOM 1686 C C . LEU A 1 207 ? 0.328 -0.471 32.724 1.00 82.75 207 LEU A C 1
ATOM 1688 O O . LEU A 1 207 ? 0.158 0.493 33.463 1.00 82.75 207 LEU A O 1
ATOM 1692 N N . ASN A 1 208 ? 1.411 -0.604 31.953 1.00 70.12 208 ASN A N 1
ATOM 1693 C CA . ASN A 1 208 ? 2.588 0.275 32.009 1.00 70.12 208 ASN A CA 1
ATOM 1694 C C . ASN A 1 208 ? 2.906 0.961 30.670 1.00 70.12 208 ASN A C 1
ATOM 1696 O O . ASN A 1 208 ? 3.953 1.589 30.527 1.00 70.12 208 ASN A O 1
ATOM 1700 N N . SER A 1 209 ? 2.045 0.792 29.673 1.00 73.69 209 SER A N 1
ATOM 1701 C CA . SER A 1 209 ? 2.210 1.308 28.316 1.00 73.69 209 SER A CA 1
ATOM 1702 C C . SER A 1 209 ? 1.367 2.553 28.068 1.00 73.69 209 SER A C 1
ATOM 1704 O O . SER A 1 209 ? 0.251 2.652 28.573 1.00 73.69 209 SER A O 1
ATOM 1706 N N . ASP A 1 210 ? 1.833 3.409 27.161 1.00 85.00 210 ASP A N 1
ATOM 1707 C CA . ASP A 1 210 ? 1.118 4.592 26.662 1.00 85.00 210 ASP A CA 1
ATOM 1708 C C . ASP A 1 210 ? -0.018 4.251 25.667 1.00 85.00 210 ASP A C 1
ATOM 1710 O O . ASP A 1 210 ? -0.257 4.996 24.717 1.00 85.00 210 ASP A O 1
ATOM 1714 N N . PHE A 1 211 ? -0.705 3.113 25.838 1.00 89.81 211 PHE A N 1
ATOM 1715 C CA . PHE A 1 211 ? -1.851 2.773 24.993 1.00 89.81 211 PHE A CA 1
ATOM 1716 C C . PHE A 1 211 ? -3.036 3.680 25.315 1.00 89.81 211 PHE A C 1
ATOM 1718 O O . PHE A 1 211 ? -3.379 3.929 26.474 1.00 89.81 211 PHE A O 1
ATOM 1725 N N . THR A 1 212 ? -3.706 4.129 24.267 1.00 91.31 212 THR A N 1
ATOM 1726 C CA . THR A 1 212 ? -4.986 4.824 24.366 1.00 91.31 212 THR A CA 1
ATOM 1727 C C . THR A 1 212 ? -6.079 3.894 24.890 1.00 91.31 212 THR A C 1
ATOM 1729 O O . THR A 1 212 ? -5.986 2.664 24.830 1.00 91.31 212 THR A O 1
ATOM 1732 N N . LYS A 1 213 ? -7.178 4.484 25.367 1.00 91.31 213 LYS A N 1
ATOM 1733 C CA . LYS A 1 213 ? -8.345 3.726 25.834 1.00 91.31 213 LYS A CA 1
ATOM 1734 C C . LYS A 1 213 ? -8.882 2.778 24.752 1.00 91.31 213 LYS A C 1
ATOM 1736 O O . LYS A 1 213 ? -9.242 1.647 25.061 1.00 91.31 213 LYS A O 1
ATOM 1741 N N . GLU A 1 214 ? -8.946 3.230 23.505 1.00 92.56 214 GLU A N 1
ATOM 1742 C CA . GLU A 1 214 ? -9.471 2.464 22.373 1.00 92.56 214 GLU A CA 1
ATOM 1743 C C . GLU A 1 214 ? -8.543 1.315 21.941 1.00 92.56 214 GLU A C 1
ATOM 1745 O O . GLU A 1 214 ? -9.030 0.260 21.532 1.00 92.56 214 GLU A O 1
ATOM 1750 N N . GLU A 1 215 ? -7.222 1.472 22.075 1.00 92.69 215 GLU A N 1
ATOM 1751 C CA . GLU A 1 215 ? -6.270 0.363 21.906 1.00 92.69 215 GLU A CA 1
ATOM 1752 C C . GLU A 1 215 ? -6.432 -0.669 23.023 1.00 92.69 215 GLU A C 1
ATOM 1754 O O . GLU A 1 215 ? -6.517 -1.864 22.746 1.00 92.69 215 GLU A O 1
ATOM 1759 N N . LEU A 1 216 ? -6.540 -0.218 24.277 1.00 92.06 216 LEU A N 1
ATOM 1760 C CA . LEU A 1 216 ? -6.714 -1.103 25.430 1.00 92.06 216 LEU A CA 1
ATOM 1761 C C . LEU A 1 216 ? -7.998 -1.931 25.339 1.00 92.06 216 LEU A C 1
ATOM 1763 O O . LEU A 1 216 ? -7.964 -3.112 25.667 1.00 92.06 216 LEU A O 1
ATOM 1767 N N . ILE A 1 217 ? -9.111 -1.353 24.871 1.00 91.12 217 ILE A N 1
ATOM 1768 C CA . ILE A 1 217 ? -10.373 -2.089 24.674 1.00 91.12 217 ILE A CA 1
ATOM 1769 C C . ILE A 1 217 ? -10.162 -3.298 23.750 1.00 91.12 217 ILE A C 1
ATOM 1771 O O . ILE A 1 217 ? -10.568 -4.405 24.098 1.00 91.12 217 ILE A O 1
ATOM 1775 N N . GLN A 1 218 ? -9.497 -3.096 22.611 1.00 93.00 218 GLN A N 1
ATOM 1776 C CA . GLN A 1 218 ? -9.237 -4.156 21.631 1.00 93.00 218 GLN A CA 1
ATOM 1777 C C . GLN A 1 218 ? -8.204 -5.166 22.152 1.00 93.00 218 GLN A C 1
ATOM 1779 O O . GLN A 1 218 ? -8.425 -6.372 22.083 1.00 93.00 218 GLN A O 1
ATOM 1784 N N . LEU A 1 219 ? -7.120 -4.692 22.775 1.00 93.00 219 LEU A N 1
ATOM 1785 C CA . LEU A 1 219 ? -6.093 -5.563 23.356 1.00 93.00 219 LEU A CA 1
ATOM 1786 C C . LEU A 1 219 ? -6.646 -6.451 24.481 1.00 93.00 219 LEU A C 1
ATOM 1788 O O . LEU A 1 219 ? -6.288 -7.623 24.567 1.00 93.00 219 LEU A O 1
ATOM 1792 N N . ILE A 1 220 ? -7.535 -5.927 25.332 1.00 91.69 220 ILE A N 1
ATOM 1793 C CA . ILE A 1 220 ? -8.196 -6.704 26.395 1.00 91.69 220 ILE A CA 1
ATOM 1794 C C . ILE A 1 220 ? -9.120 -7.776 25.801 1.00 91.69 220 ILE A C 1
ATOM 1796 O O . ILE A 1 220 ? -9.236 -8.857 26.377 1.00 91.69 220 ILE A O 1
ATOM 1800 N N . ALA A 1 221 ? -9.739 -7.508 24.647 1.00 90.12 221 ALA A N 1
ATOM 1801 C CA . ALA A 1 221 ? -10.507 -8.504 23.900 1.00 90.12 221 ALA A CA 1
ATOM 1802 C C . ALA A 1 221 ? -9.621 -9.587 23.247 1.00 90.12 221 ALA A C 1
ATOM 1804 O O . ALA A 1 221 ? -10.133 -10.621 22.824 1.00 90.12 221 ALA A O 1
ATOM 1805 N N . GLY A 1 222 ? -8.298 -9.389 23.225 1.00 91.19 222 GLY A N 1
ATOM 1806 C CA . GLY A 1 222 ? -7.332 -10.287 22.591 1.00 91.19 222 GLY A CA 1
ATOM 1807 C C . GLY A 1 222 ? -7.005 -9.920 21.143 1.00 91.19 222 GLY A C 1
ATOM 1808 O O . GLY A 1 222 ? -6.280 -10.664 20.481 1.00 91.19 222 GLY A O 1
ATOM 1809 N N . ASP A 1 223 ? -7.500 -8.780 20.662 1.00 90.94 223 ASP A N 1
ATOM 1810 C CA . ASP A 1 223 ? -7.328 -8.326 19.288 1.00 90.94 223 ASP A CA 1
ATOM 1811 C C . ASP A 1 223 ? -6.106 -7.416 19.134 1.00 90.94 223 ASP A C 1
ATOM 1813 O O . ASP A 1 223 ? -5.700 -6.687 20.043 1.00 90.94 223 ASP A O 1
ATOM 1817 N N . ILE A 1 224 ? -5.530 -7.417 17.932 1.00 91.00 224 ILE A N 1
ATOM 1818 C CA . ILE A 1 224 ? -4.599 -6.367 17.518 1.00 91.00 224 ILE A CA 1
ATOM 1819 C C . ILE A 1 224 ? -5.433 -5.132 17.158 1.00 91.00 224 ILE A C 1
ATOM 1821 O O . ILE A 1 224 ? -6.292 -5.252 16.282 1.00 91.00 224 ILE A O 1
ATOM 1825 N N . PRO A 1 225 ? -5.179 -3.956 17.767 1.00 92.62 225 PRO A N 1
ATOM 1826 C CA . PRO A 1 225 ? -5.914 -2.739 17.458 1.00 92.62 225 PRO A CA 1
ATOM 1827 C C . PRO A 1 225 ? -5.993 -2.456 15.956 1.00 92.62 225 PRO A C 1
ATOM 1829 O O . PRO A 1 225 ? -4.978 -2.379 15.258 1.00 92.62 225 PRO A O 1
ATOM 1832 N N . TYR A 1 226 ? -7.220 -2.286 15.471 1.00 91.94 226 TYR A N 1
ATOM 1833 C CA . TYR A 1 226 ? -7.533 -2.002 14.082 1.00 91.94 226 TYR A CA 1
ATOM 1834 C C . TYR A 1 226 ? -8.372 -0.732 14.004 1.00 91.94 226 TYR A C 1
ATOM 1836 O O . TYR A 1 226 ? -9.528 -0.685 14.427 1.00 91.94 226 TYR A O 1
ATOM 1844 N N . PHE A 1 227 ? -7.780 0.299 13.414 1.00 93.12 227 PHE A N 1
ATOM 1845 C CA . PHE A 1 227 ? -8.442 1.569 13.181 1.00 93.12 227 PHE A CA 1
ATOM 1846 C C . PHE A 1 227 ? -8.651 1.784 11.693 1.00 93.12 227 PHE A C 1
ATOM 1848 O O . PHE A 1 227 ? -7.855 1.331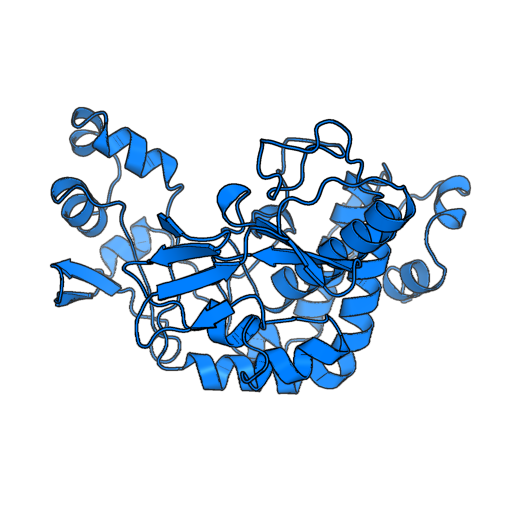 10.869 1.00 93.12 227 PHE A O 1
ATOM 1855 N N . PHE A 1 228 ? -9.711 2.494 11.339 1.00 93.00 228 PHE A N 1
ATOM 1856 C CA . PHE A 1 228 ? -9.986 2.862 9.959 1.00 93.00 228 PHE A CA 1
ATOM 1857 C C . PHE A 1 228 ? -10.718 4.196 9.880 1.00 93.00 228 PHE A C 1
ATOM 1859 O O . PHE A 1 228 ? -11.258 4.686 10.868 1.00 93.00 228 PHE A O 1
ATOM 1866 N N . CYS A 1 229 ? -10.755 4.789 8.697 1.00 91.69 229 CYS A N 1
ATOM 1867 C CA . CYS A 1 229 ? -11.670 5.879 8.390 1.00 91.69 229 CYS A CA 1
ATOM 1868 C C . CYS A 1 229 ? -12.315 5.645 7.027 1.00 91.69 229 CYS A C 1
ATOM 1870 O O . CYS A 1 229 ? -11.836 4.845 6.224 1.00 91.69 229 CYS A O 1
ATOM 1872 N N . PHE A 1 230 ? -13.412 6.344 6.765 1.00 89.31 230 PHE A N 1
ATOM 1873 C CA . PHE A 1 230 ? -13.961 6.444 5.418 1.00 89.31 230 PHE A CA 1
ATOM 1874 C C . PHE A 1 230 ? -13.413 7.694 4.758 1.00 89.31 230 PHE A C 1
ATOM 1876 O O . PHE A 1 230 ? -13.255 8.722 5.420 1.00 89.31 230 PHE A O 1
ATOM 1883 N N . HIS A 1 231 ? -13.164 7.639 3.452 1.00 80.00 231 HIS A N 1
ATOM 1884 C CA . HIS A 1 231 ? -12.625 8.799 2.756 1.00 80.00 231 HIS A CA 1
ATOM 1885 C C . HIS A 1 231 ? -13.557 10.022 2.856 1.00 80.00 231 HIS A C 1
ATOM 1887 O O . HIS A 1 231 ? -13.086 11.125 3.134 1.00 80.00 231 HIS A O 1
ATOM 1893 N N . GLN A 1 232 ? -14.877 9.821 2.730 1.00 72.25 232 GLN A N 1
ATOM 1894 C CA . GLN A 1 232 ? -15.882 10.884 2.898 1.00 72.25 232 GLN A CA 1
ATOM 1895 C C . GLN A 1 232 ? -15.823 11.578 4.270 1.00 72.25 232 GLN A C 1
ATOM 1897 O O . GLN A 1 232 ? -16.100 12.772 4.358 1.00 72.25 232 GLN A O 1
ATOM 1902 N N . ASN A 1 233 ? -15.409 10.853 5.315 1.00 70.38 233 ASN A N 1
ATOM 1903 C CA . ASN A 1 233 ? -15.351 11.324 6.699 1.00 70.38 233 ASN A CA 1
ATOM 1904 C C . ASN A 1 233 ? -13.935 11.161 7.269 1.00 70.38 233 ASN A C 1
ATOM 1906 O O . ASN A 1 233 ? -13.752 10.650 8.372 1.00 70.38 233 ASN A O 1
ATOM 1910 N N . SER A 1 234 ? -12.910 11.610 6.534 1.00 66.69 234 SER A N 1
ATOM 1911 C CA . SER A 1 234 ? -11.494 11.408 6.896 1.00 66.69 234 SER A CA 1
ATOM 1912 C C . SER A 1 234 ? -11.054 12.076 8.213 1.00 66.69 234 SER A C 1
ATOM 1914 O O . SER A 1 234 ? -9.882 12.002 8.583 1.00 66.69 234 SER A O 1
ATOM 1916 N N . THR A 1 235 ? -11.956 12.793 8.887 1.00 73.94 235 THR A N 1
ATOM 1917 C CA . THR A 1 235 ? -11.754 13.402 10.208 1.00 73.94 235 THR A CA 1
ATOM 1918 C C . THR A 1 235 ? -12.143 12.482 11.359 1.00 73.94 235 THR A C 1
ATOM 1920 O O . THR A 1 235 ? -11.708 12.715 12.485 1.00 73.94 235 THR A O 1
ATOM 1923 N N . GLU A 1 236 ? -12.960 11.463 11.097 1.00 87.06 236 GLU A N 1
ATOM 1924 C CA . GLU A 1 236 ? -13.370 10.476 12.090 1.00 87.06 236 GLU A CA 1
ATOM 1925 C C . GLU A 1 236 ? -12.506 9.229 11.950 1.00 87.06 236 GLU A C 1
ATOM 1927 O O . GLU A 1 236 ? -12.369 8.657 10.869 1.00 87.06 236 GLU A O 1
ATOM 1932 N N . VAL A 1 237 ? -11.924 8.801 13.064 1.00 91.12 237 VAL A N 1
ATOM 1933 C CA . VAL A 1 237 ? -11.265 7.501 13.160 1.00 91.12 237 VAL A CA 1
ATOM 1934 C C . VAL A 1 237 ? -12.216 6.565 13.872 1.00 91.12 237 VAL A C 1
ATOM 1936 O O . VAL A 1 237 ? -12.821 6.922 14.883 1.00 91.12 237 VAL A O 1
ATOM 1939 N N . LEU A 1 238 ? -12.344 5.372 13.324 1.00 93.31 238 LEU A N 1
ATOM 1940 C CA . LEU A 1 238 ? -13.290 4.354 13.723 1.00 93.31 238 LEU A CA 1
ATOM 1941 C C . LEU A 1 238 ? -12.535 3.093 14.136 1.00 93.31 238 LEU A C 1
ATOM 1943 O O . LEU A 1 238 ? -11.428 2.835 13.660 1.00 93.31 238 LEU A O 1
ATOM 1947 N N . TYR A 1 239 ? -13.148 2.299 15.003 1.00 93.00 239 TYR A N 1
ATOM 1948 C CA . TYR A 1 239 ? -12.704 0.949 15.340 1.00 93.00 239 TYR A CA 1
ATOM 1949 C C . TYR A 1 239 ? -13.916 0.063 15.636 1.00 93.00 239 TYR A C 1
ATOM 1951 O O . TYR A 1 239 ? -15.018 0.562 15.886 1.00 93.00 239 TYR A O 1
ATOM 1959 N N . TYR A 1 240 ? -13.716 -1.251 15.615 1.00 88.00 240 TYR A N 1
ATOM 1960 C CA . TYR A 1 240 ? -14.738 -2.205 16.033 1.00 88.00 240 TYR A CA 1
ATOM 1961 C C . TYR A 1 240 ? -14.662 -2.389 17.552 1.00 88.00 240 TYR A C 1
ATOM 1963 O O . TYR A 1 240 ? -13.679 -2.911 18.067 1.00 88.00 240 TYR A O 1
ATOM 1971 N N . SER A 1 241 ? -15.684 -1.940 18.283 1.00 86.00 241 SER A N 1
ATOM 1972 C CA . SER A 1 241 ? -15.773 -2.146 19.739 1.00 86.00 241 SER A CA 1
ATOM 1973 C C . SER A 1 241 ? -16.359 -3.511 20.113 1.00 86.00 241 SER A C 1
ATOM 1975 O O . SER A 1 241 ? -16.260 -3.942 21.258 1.00 86.00 241 SER A O 1
ATOM 1977 N N . SER A 1 242 ? -16.981 -4.182 19.145 1.00 83.31 242 SER A N 1
ATOM 1978 C CA . SER A 1 242 ? -17.403 -5.588 19.164 1.00 83.31 242 SER A CA 1
ATOM 1979 C C . SER A 1 242 ? -17.616 -6.056 17.717 1.00 83.31 242 SER A C 1
ATOM 1981 O O . SER A 1 242 ? -17.585 -5.222 16.810 1.00 83.31 242 SER A O 1
ATOM 1983 N N . GLU A 1 243 ? -17.884 -7.351 17.497 1.00 77.25 243 GLU A N 1
ATOM 1984 C CA . GLU A 1 243 ? -17.992 -7.978 16.160 1.00 77.25 243 GLU A CA 1
ATOM 1985 C C . GLU A 1 243 ? -18.822 -7.187 15.134 1.00 77.25 243 GLU A C 1
ATOM 1987 O O . GLU A 1 243 ? -18.495 -7.199 13.954 1.00 77.25 243 GLU A O 1
ATOM 1992 N N . ASN A 1 244 ? -19.868 -6.473 15.565 1.00 80.25 244 ASN A N 1
ATOM 1993 C CA . ASN A 1 244 ? -20.760 -5.730 14.668 1.00 80.25 244 ASN A CA 1
ATOM 1994 C C . ASN A 1 244 ? -20.983 -4.268 15.080 1.00 80.25 244 ASN A C 1
ATOM 1996 O O . ASN A 1 244 ? -21.889 -3.615 14.562 1.00 80.25 244 ASN A O 1
ATOM 2000 N N . THR A 1 245 ? -20.186 -3.740 16.013 1.00 86.94 245 THR A N 1
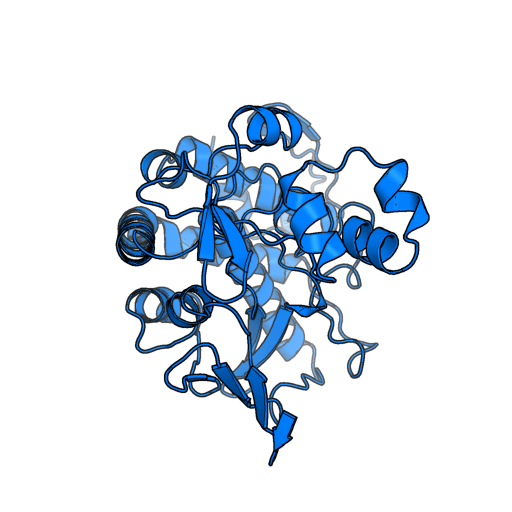ATOM 2001 C CA . THR A 1 245 ? -20.358 -2.363 16.497 1.00 86.94 245 THR A CA 1
ATOM 2002 C C . THR A 1 245 ? -19.153 -1.521 16.128 1.00 86.94 245 THR A C 1
ATOM 2004 O O . THR A 1 245 ? -18.048 -1.752 16.615 1.00 86.94 245 THR A O 1
ATOM 2007 N N . ILE A 1 246 ? -19.384 -0.505 15.298 1.00 90.19 246 ILE A N 1
ATOM 2008 C CA . ILE A 1 246 ? -18.390 0.518 14.975 1.00 90.19 246 ILE A CA 1
ATOM 2009 C C . ILE A 1 246 ? -18.490 1.632 16.015 1.00 90.19 246 ILE A C 1
ATOM 2011 O O . ILE A 1 246 ? -19.579 2.069 16.390 1.00 90.19 246 ILE A O 1
ATOM 2015 N N . SER A 1 247 ? -17.349 2.091 16.509 1.00 93.06 247 SER A N 1
ATOM 2016 C CA . SER A 1 247 ? -17.253 3.185 17.471 1.00 93.06 247 SER A CA 1
ATOM 2017 C C . SER A 1 247 ? -16.253 4.227 16.995 1.00 93.06 247 SER A C 1
ATOM 2019 O O . SER A 1 247 ? -15.267 3.903 16.336 1.00 93.06 247 SER A O 1
ATOM 2021 N N . VAL A 1 248 ? -16.525 5.489 17.325 1.00 92.12 248 VAL A N 1
ATOM 2022 C CA . VAL A 1 248 ? -15.663 6.625 16.982 1.00 92.12 248 VAL A CA 1
ATOM 2023 C C . VAL A 1 248 ? -14.592 6.784 18.059 1.00 92.12 248 VAL A C 1
ATOM 2025 O O . VAL A 1 248 ? -14.890 6.726 19.254 1.00 92.12 248 VAL A O 1
ATOM 2028 N N . VAL A 1 249 ? -13.346 6.988 17.639 1.00 89.62 249 VAL A N 1
ATOM 2029 C CA . VAL A 1 249 ? -12.216 7.295 18.522 1.00 89.62 249 VAL A CA 1
ATOM 2030 C C . VAL A 1 249 ? -12.352 8.717 19.054 1.00 89.62 249 VAL A C 1
ATOM 2032 O O . VAL A 1 249 ? -12.663 9.652 18.311 1.00 89.62 249 VAL A O 1
ATOM 2035 N N . SER A 1 250 ? -12.101 8.904 20.349 1.00 85.62 250 SER A N 1
ATOM 2036 C CA . SER A 1 250 ? -12.203 10.229 20.955 1.00 85.62 250 SER A CA 1
ATOM 2037 C C . SER A 1 250 ? -11.142 11.208 20.419 1.00 85.62 250 SER A C 1
ATOM 2039 O O . SER A 1 250 ? -10.018 10.833 20.080 1.00 85.62 250 SER A O 1
ATOM 2041 N N . VAL A 1 251 ? -11.470 12.505 20.394 1.00 80.62 251 VAL A N 1
ATOM 2042 C CA . VAL A 1 251 ? -10.551 13.566 19.930 1.00 80.62 251 VAL A CA 1
ATOM 2043 C C . VAL A 1 251 ? -9.253 13.614 20.746 1.00 80.62 251 VAL A C 1
ATOM 2045 O O . VAL A 1 251 ? -8.195 13.945 20.210 1.00 80.62 251 VAL A O 1
ATOM 2048 N N . GLU A 1 252 ? -9.316 13.300 22.040 1.00 81.38 252 GLU A N 1
ATOM 2049 C CA . GLU A 1 252 ? -8.133 13.246 22.898 1.00 81.38 252 GLU A CA 1
ATOM 2050 C C . GLU A 1 252 ? -7.186 12.118 22.468 1.00 81.38 252 GLU A C 1
ATOM 2052 O O . GLU A 1 252 ? -5.997 12.370 22.255 1.00 81.38 252 GLU A O 1
ATOM 2057 N N . SER A 1 253 ? -7.723 10.920 22.223 1.00 80.38 253 SER A N 1
ATOM 2058 C CA . SER A 1 253 ? -6.960 9.773 21.723 1.00 80.38 253 SER A CA 1
ATOM 2059 C C . SER A 1 253 ? -6.330 10.052 20.356 1.00 80.38 253 SER A C 1
ATOM 2061 O O . SER A 1 253 ? -5.162 9.733 20.150 1.00 80.38 253 SER A O 1
ATOM 2063 N N . LEU A 1 254 ? -7.023 10.748 19.444 1.00 79.25 254 LEU A N 1
ATOM 2064 C CA . LEU A 1 254 ? -6.450 11.143 18.145 1.00 79.25 254 LEU A CA 1
ATOM 2065 C C . LEU A 1 254 ? -5.169 11.976 18.275 1.00 79.25 254 LEU A C 1
ATOM 2067 O O . LEU A 1 254 ? -4.224 11.809 17.498 1.00 79.25 254 LEU A O 1
ATOM 2071 N N . ARG A 1 255 ? -5.131 12.887 19.257 1.00 75.06 255 ARG A N 1
ATOM 2072 C CA . ARG A 1 255 ? -3.947 13.716 19.528 1.00 75.06 255 ARG A CA 1
ATOM 2073 C C . ARG A 1 255 ? -2.794 12.870 20.052 1.00 75.06 255 ARG A C 1
ATOM 2075 O O . ARG A 1 255 ? -1.658 13.083 19.633 1.00 75.06 255 ARG A O 1
ATOM 2082 N N . GLN A 1 256 ? -3.089 11.913 20.930 1.00 77.38 256 GLN A N 1
ATOM 2083 C CA . GLN A 1 256 ? -2.099 10.980 21.473 1.00 77.38 256 GLN A CA 1
ATOM 2084 C C . GLN A 1 256 ? -1.532 10.069 20.373 1.00 77.38 256 GLN A C 1
ATOM 2086 O O . GLN A 1 256 ? -0.315 9.932 20.258 1.00 77.38 256 GLN A O 1
ATOM 2091 N N . MET A 1 257 ? -2.396 9.570 19.485 1.00 73.94 257 MET A N 1
ATOM 2092 C CA . MET A 1 257 ? -2.039 8.746 18.324 1.00 73.94 257 MET A CA 1
ATOM 2093 C C . MET A 1 257 ? -1.264 9.502 17.229 1.00 73.94 257 MET A C 1
ATOM 2095 O O . MET A 1 257 ? -0.788 8.889 16.276 1.00 73.94 257 MET A O 1
ATOM 2099 N N . LYS A 1 258 ? -1.127 10.835 17.332 1.00 74.50 258 LYS A N 1
ATOM 2100 C CA . LYS A 1 258 ? -0.469 11.699 16.331 1.00 74.50 258 LYS A CA 1
ATOM 2101 C C . LYS A 1 258 ? -0.988 11.456 14.909 1.00 74.50 258 LYS A C 1
ATOM 2103 O O . LYS A 1 258 ? -0.202 11.447 13.956 1.00 74.50 258 LYS A O 1
ATOM 2108 N N . PHE A 1 259 ? -2.302 11.274 14.765 1.00 75.94 259 PHE A N 1
ATOM 2109 C CA . PHE A 1 259 ? -2.918 11.019 13.467 1.00 75.94 259 PHE A CA 1
ATOM 2110 C C . PHE A 1 259 ? -2.532 12.103 12.453 1.00 75.94 259 PHE A C 1
ATOM 2112 O O . PHE A 1 259 ? -2.817 13.289 12.641 1.00 75.94 259 PHE A O 1
ATOM 2119 N N . LYS A 1 260 ? -1.878 11.690 11.366 1.00 72.81 260 LYS A N 1
ATOM 2120 C CA . LYS A 1 260 ? -1.703 12.526 10.180 1.00 72.81 260 LYS A CA 1
ATOM 2121 C C . LYS A 1 260 ? -2.873 12.239 9.256 1.00 72.81 260 LYS A C 1
ATOM 2123 O O . LYS A 1 260 ? -3.087 11.088 8.894 1.00 72.81 260 LYS A O 1
ATOM 2128 N N . SER A 1 261 ? -3.602 13.282 8.871 1.00 81.44 261 SER A N 1
ATOM 2129 C CA . SER A 1 261 ? -4.682 13.161 7.895 1.00 81.44 261 SER A CA 1
ATOM 2130 C C . SER A 1 261 ? -4.189 12.468 6.625 1.00 81.44 261 SER A C 1
ATOM 2132 O O . SER A 1 261 ? -3.087 12.767 6.148 1.00 81.44 261 SER A O 1
ATOM 2134 N N . LEU A 1 262 ? -5.030 11.605 6.056 1.00 87.81 262 LEU A N 1
ATOM 2135 C CA . LEU A 1 262 ? -4.819 11.063 4.718 1.00 87.81 262 LEU A CA 1
ATOM 2136 C C . LEU A 1 262 ? -4.725 12.194 3.684 1.00 87.81 262 LEU A C 1
ATOM 2138 O O . LEU A 1 262 ? -5.249 13.296 3.884 1.00 87.81 262 LEU A O 1
ATOM 2142 N N . LEU A 1 263 ? -4.043 11.922 2.577 1.00 86.75 263 LEU A N 1
ATOM 2143 C CA . LEU A 1 263 ? -3.941 12.845 1.459 1.00 86.75 263 LEU A CA 1
ATOM 2144 C C . LEU A 1 263 ? -5.318 13.051 0.813 1.00 86.75 263 LEU A C 1
ATOM 2146 O O . LEU A 1 263 ? -6.088 12.110 0.613 1.00 86.75 263 LEU A O 1
ATOM 2150 N N . THR A 1 264 ? -5.620 14.293 0.446 1.00 87.50 264 THR A N 1
ATOM 2151 C CA . THR A 1 264 ? -6.796 14.612 -0.376 1.00 87.50 264 THR A CA 1
ATOM 2152 C C . THR A 1 264 ? -6.487 14.438 -1.861 1.00 87.50 264 THR A C 1
ATOM 2154 O O . THR A 1 264 ? -5.322 14.520 -2.256 1.00 87.50 264 THR A O 1
ATOM 2157 N N . GLU A 1 265 ? -7.519 14.284 -2.699 1.00 88.12 265 GLU A N 1
ATOM 2158 C CA . GLU A 1 265 ? -7.370 14.147 -4.160 1.00 88.12 265 GLU A CA 1
ATOM 2159 C C . GLU A 1 265 ? -6.459 15.246 -4.714 1.00 88.12 265 GLU A C 1
ATOM 2161 O O . GLU A 1 265 ? -5.437 14.967 -5.336 1.00 88.12 265 GLU A O 1
ATOM 2166 N N . LYS A 1 266 ? -6.752 16.501 -4.349 1.00 87.50 266 LYS A N 1
ATOM 2167 C CA . LYS A 1 266 ? -5.968 17.677 -4.739 1.00 87.50 266 LYS A CA 1
ATOM 2168 C C . LYS A 1 266 ? -4.493 17.565 -4.350 1.00 87.50 266 LYS A C 1
ATOM 2170 O O . LYS A 1 266 ? -3.638 18.065 -5.072 1.00 87.50 266 LYS A O 1
ATOM 2175 N N . GLN A 1 267 ? -4.186 16.973 -3.195 1.00 86.81 267 GLN A N 1
ATOM 2176 C CA . GLN A 1 267 ? -2.806 16.803 -2.744 1.00 86.81 267 GLN A CA 1
ATOM 2177 C C . GLN A 1 267 ? -2.084 15.685 -3.500 1.00 86.81 267 GLN A C 1
ATOM 2179 O O . GLN A 1 267 ? -0.877 15.806 -3.694 1.00 86.81 267 GLN A O 1
ATOM 2184 N N . ILE A 1 268 ? -2.791 14.635 -3.923 1.00 84.31 268 ILE A N 1
ATOM 2185 C CA . ILE A 1 268 ? -2.213 13.557 -4.734 1.00 84.31 268 ILE A CA 1
ATOM 2186 C C . ILE A 1 268 ? -2.038 14.003 -6.187 1.00 84.31 268 ILE A C 1
ATOM 2188 O O . ILE A 1 268 ? -1.017 13.700 -6.794 1.00 84.31 268 ILE A O 1
ATOM 2192 N N . THR A 1 269 ? -2.961 14.781 -6.747 1.00 86.06 269 THR A N 1
ATOM 2193 C CA . THR A 1 269 ? -2.854 15.277 -8.129 1.00 86.06 269 THR A CA 1
ATOM 2194 C C . THR A 1 269 ? -1.928 16.490 -8.285 1.00 86.06 269 THR A C 1
ATOM 2196 O O . THR A 1 269 ? -1.751 16.973 -9.400 1.00 86.06 269 THR A O 1
ATOM 2199 N N . ASP A 1 270 ? -1.358 17.011 -7.195 1.00 88.25 270 ASP A N 1
ATOM 2200 C CA . ASP A 1 270 ? -0.437 18.152 -7.207 1.00 88.25 270 ASP A CA 1
ATOM 2201 C C . ASP A 1 270 ? 0.897 17.774 -7.874 1.00 88.25 270 ASP A C 1
ATOM 2203 O O . ASP A 1 270 ? 1.682 16.988 -7.338 1.00 88.25 270 ASP A O 1
ATOM 2207 N N . ASP A 1 271 ? 1.172 18.367 -9.039 1.00 82.88 271 ASP A N 1
ATOM 2208 C CA . ASP A 1 271 ? 2.378 18.095 -9.828 1.00 82.88 271 ASP A CA 1
ATOM 2209 C C . ASP A 1 271 ? 3.681 18.342 -9.069 1.00 82.88 271 ASP A C 1
ATOM 2211 O O . ASP A 1 271 ? 4.638 17.586 -9.235 1.00 82.88 271 ASP A O 1
ATOM 2215 N N . SER A 1 272 ? 3.730 19.368 -8.218 1.00 83.25 272 SER A N 1
ATOM 2216 C CA . SER A 1 272 ? 4.929 19.696 -7.444 1.00 83.25 272 SER A CA 1
ATOM 2217 C C . SER A 1 272 ? 5.204 18.622 -6.394 1.00 83.25 272 SER A C 1
ATOM 2219 O O . SER A 1 272 ? 6.340 18.164 -6.234 1.00 83.25 272 SER A O 1
ATOM 2221 N N . LYS A 1 273 ? 4.152 18.150 -5.714 1.00 85.19 273 LYS A N 1
ATOM 2222 C CA . LYS A 1 273 ? 4.268 17.049 -4.747 1.00 85.19 273 LYS A CA 1
ATOM 2223 C C . LYS A 1 273 ? 4.637 15.736 -5.422 1.00 85.19 273 LYS A C 1
ATOM 2225 O O . LYS A 1 273 ? 5.525 15.041 -4.932 1.00 85.19 273 LYS A O 1
ATOM 2230 N N . GLN A 1 274 ? 4.008 15.421 -6.550 1.00 84.75 274 GLN A N 1
ATOM 2231 C CA . GLN A 1 274 ? 4.297 14.202 -7.302 1.00 84.75 274 GLN A CA 1
ATOM 2232 C C . GLN A 1 274 ? 5.721 14.211 -7.860 1.00 84.75 274 GLN A C 1
ATOM 2234 O O . GLN A 1 274 ? 6.446 13.234 -7.694 1.00 84.75 274 GLN A O 1
ATOM 2239 N N . LEU A 1 275 ? 6.182 15.327 -8.429 1.00 83.81 275 LEU A N 1
ATOM 2240 C CA . LEU A 1 275 ? 7.570 15.460 -8.872 1.00 83.81 275 LEU A CA 1
ATOM 2241 C C . LEU A 1 275 ? 8.553 15.260 -7.711 1.00 83.81 275 LEU A C 1
ATOM 2243 O O . LEU A 1 275 ? 9.561 14.573 -7.867 1.00 83.81 275 LEU A O 1
ATOM 2247 N N . LYS A 1 276 ? 8.247 15.805 -6.531 1.00 85.81 276 LYS A N 1
ATOM 2248 C CA . LYS A 1 276 ? 9.071 15.604 -5.337 1.00 85.81 276 LYS A CA 1
ATOM 2249 C C . LYS A 1 276 ? 9.108 14.136 -4.899 1.00 85.81 276 LYS A C 1
ATOM 2251 O O . LYS A 1 276 ? 10.182 13.636 -4.571 1.00 85.81 276 LYS A O 1
ATOM 2256 N N . LEU A 1 277 ? 7.972 13.437 -4.913 1.00 86.12 277 LEU A N 1
ATOM 2257 C CA . LEU A 1 277 ? 7.905 12.001 -4.612 1.00 86.12 277 LEU A CA 1
ATOM 2258 C C . LEU A 1 277 ? 8.703 11.172 -5.621 1.00 86.12 277 LEU A C 1
ATOM 2260 O O . LEU A 1 277 ? 9.476 10.308 -5.209 1.00 86.12 277 LEU A O 1
ATOM 2264 N N . PHE A 1 278 ? 8.587 11.484 -6.914 1.00 88.06 278 PHE A N 1
ATOM 2265 C CA . PHE A 1 278 ? 9.402 10.875 -7.963 1.00 88.06 278 PHE A CA 1
ATOM 2266 C C . PHE A 1 278 ? 10.893 11.045 -7.676 1.00 88.06 278 PHE A C 1
ATOM 2268 O O . PHE A 1 278 ? 11.637 10.064 -7.651 1.00 88.06 278 PHE A O 1
ATOM 2275 N N . GLN A 1 279 ? 11.325 12.285 -7.428 1.00 85.88 279 GLN A N 1
ATOM 2276 C CA . GLN A 1 279 ? 12.724 12.611 -7.168 1.00 85.88 279 GLN A CA 1
ATOM 2277 C C . GLN A 1 279 ? 13.246 11.858 -5.946 1.00 85.88 279 GLN A C 1
ATOM 2279 O O . GLN A 1 279 ? 14.319 11.271 -6.027 1.00 85.88 279 GLN A O 1
ATOM 2284 N N . ILE A 1 280 ? 12.487 11.823 -4.844 1.00 86.38 280 ILE A N 1
ATOM 2285 C CA . ILE A 1 280 ? 12.846 11.081 -3.625 1.00 86.38 280 ILE A CA 1
ATOM 2286 C C . ILE A 1 280 ? 12.931 9.575 -3.899 1.00 86.38 280 ILE A C 1
ATOM 2288 O O . ILE A 1 280 ? 13.894 8.935 -3.474 1.00 86.38 280 ILE A O 1
ATOM 2292 N N . GLY A 1 281 ? 11.954 9.005 -4.607 1.00 87.62 281 GLY A N 1
ATOM 2293 C CA . GLY A 1 281 ? 11.925 7.580 -4.932 1.00 87.62 281 GLY A CA 1
ATOM 2294 C C . GLY A 1 281 ? 13.111 7.166 -5.800 1.00 87.62 281 GLY A C 1
ATOM 2295 O O . GLY A 1 281 ? 13.891 6.295 -5.411 1.00 87.62 281 GLY A O 1
ATOM 2296 N N . ALA A 1 282 ? 13.309 7.853 -6.928 1.00 87.12 282 ALA A N 1
ATOM 2297 C CA . ALA A 1 282 ? 14.414 7.598 -7.849 1.00 87.12 282 ALA A CA 1
ATOM 2298 C C . ALA A 1 282 ? 15.779 7.773 -7.166 1.00 87.12 282 ALA A C 1
ATOM 2300 O O . ALA A 1 282 ? 16.653 6.918 -7.291 1.00 87.12 282 ALA A O 1
ATOM 2301 N N . ALA A 1 283 ? 15.937 8.838 -6.379 1.00 83.81 283 ALA A N 1
ATOM 2302 C CA . ALA A 1 283 ? 17.109 9.096 -5.553 1.00 83.81 283 ALA A CA 1
ATOM 2303 C C . ALA A 1 283 ? 17.451 7.953 -4.596 1.00 83.81 283 ALA A C 1
ATOM 2305 O O . ALA A 1 283 ? 18.605 7.529 -4.494 1.00 83.81 283 ALA A O 1
ATOM 2306 N N . GLN A 1 284 ? 16.456 7.486 -3.844 1.00 85.62 284 GLN A N 1
ATOM 2307 C CA . GLN A 1 284 ? 16.653 6.456 -2.835 1.00 85.62 284 GLN A CA 1
ATOM 2308 C C . GLN A 1 284 ? 16.914 5.093 -3.474 1.00 85.62 284 GLN A C 1
ATOM 2310 O O . GLN A 1 284 ? 17.780 4.374 -2.980 1.00 85.62 284 GLN A O 1
ATOM 2315 N N . LEU A 1 285 ? 16.256 4.767 -4.591 1.00 85.88 285 LEU A N 1
ATOM 2316 C CA . LEU A 1 285 ? 16.552 3.568 -5.381 1.00 85.88 285 LEU A CA 1
ATOM 2317 C C . LEU A 1 285 ? 17.976 3.608 -5.952 1.00 85.88 285 LEU A C 1
ATOM 2319 O O . LEU A 1 285 ? 18.740 2.661 -5.763 1.00 85.88 285 LEU A O 1
ATOM 2323 N N . ALA A 1 286 ? 18.364 4.727 -6.568 1.00 83.25 286 ALA A N 1
ATOM 2324 C CA . ALA A 1 286 ? 19.709 4.945 -7.096 1.00 83.25 286 ALA A CA 1
ATOM 2325 C C . ALA A 1 286 ? 20.780 4.813 -6.001 1.00 83.25 286 ALA A C 1
ATOM 2327 O O . ALA A 1 286 ? 21.758 4.083 -6.163 1.00 83.25 286 ALA A O 1
ATOM 2328 N N . LYS A 1 287 ? 20.578 5.458 -4.848 1.00 79.75 287 LYS A N 1
ATOM 2329 C CA . LYS A 1 287 ? 21.496 5.344 -3.709 1.00 79.75 287 LYS A CA 1
ATOM 2330 C C . LYS A 1 287 ? 21.566 3.915 -3.170 1.00 79.75 287 LYS A C 1
ATOM 2332 O O . LYS A 1 287 ? 22.657 3.439 -2.874 1.00 79.75 287 LYS A O 1
ATOM 2337 N N . LYS A 1 288 ? 20.417 3.248 -3.012 1.00 75.94 288 LYS A N 1
ATOM 2338 C CA . LYS A 1 288 ? 20.329 1.920 -2.391 1.00 75.94 288 LYS A CA 1
ATOM 2339 C C . LYS A 1 288 ? 20.960 0.832 -3.255 1.00 75.94 288 LYS A C 1
ATOM 2341 O O . LYS A 1 288 ? 21.624 -0.035 -2.700 1.00 75.94 288 LYS A O 1
ATOM 2346 N N . PHE A 1 289 ? 20.763 0.875 -4.573 1.00 76.94 289 PHE A N 1
ATOM 2347 C CA . PHE A 1 289 ? 21.150 -0.237 -5.443 1.00 76.94 289 PHE A CA 1
ATOM 2348 C C . PHE A 1 289 ? 22.304 0.047 -6.404 1.00 76.94 289 PHE A C 1
ATOM 2350 O O . PHE A 1 289 ? 22.955 -0.891 -6.850 1.00 76.94 289 PHE A O 1
ATOM 2357 N N . LEU A 1 290 ? 22.577 1.310 -6.731 1.00 70.81 290 LEU A N 1
ATOM 2358 C CA . LEU A 1 290 ? 23.659 1.674 -7.652 1.00 70.81 290 LEU A CA 1
ATOM 2359 C C . LEU A 1 290 ? 24.885 2.238 -6.915 1.00 70.81 290 LEU A C 1
ATOM 2361 O O . LEU A 1 290 ? 25.835 2.677 -7.555 1.00 70.81 290 LEU A O 1
ATOM 2365 N N . ASN A 1 291 ? 24.870 2.254 -5.572 1.00 67.62 291 ASN A N 1
ATOM 2366 C CA . ASN A 1 291 ? 25.902 2.874 -4.727 1.00 67.62 291 ASN A CA 1
ATOM 2367 C C . ASN A 1 291 ? 26.240 4.317 -5.147 1.00 67.62 291 ASN A C 1
ATOM 2369 O O . ASN A 1 291 ? 27.360 4.797 -4.958 1.00 67.62 291 ASN A O 1
ATOM 2373 N N . LEU A 1 292 ? 25.266 5.028 -5.724 1.00 59.19 292 LEU A N 1
ATOM 2374 C CA . LEU A 1 292 ? 25.448 6.409 -6.139 1.00 59.19 292 LEU A CA 1
ATOM 2375 C C . LEU A 1 292 ? 25.438 7.299 -4.897 1.00 59.19 292 LEU A C 1
ATOM 2377 O O . LEU A 1 292 ? 24.409 7.501 -4.249 1.00 59.19 292 LEU A O 1
ATOM 2381 N N . ASN A 1 293 ? 26.612 7.830 -4.559 1.00 46.31 293 ASN A N 1
ATOM 2382 C CA . ASN A 1 293 ? 26.760 8.836 -3.518 1.00 46.31 293 ASN A CA 1
ATOM 2383 C C . ASN A 1 293 ? 26.223 10.176 -4.041 1.00 46.31 293 ASN A C 1
ATOM 2385 O O . ASN A 1 293 ? 26.893 10.877 -4.793 1.00 46.31 293 ASN A O 1
ATOM 2389 N N . GLY A 1 294 ? 24.996 10.518 -3.645 1.00 46.06 294 GLY A N 1
ATOM 2390 C CA . GLY A 1 294 ? 24.384 11.831 -3.852 1.00 46.06 294 GLY A CA 1
ATOM 2391 C C . GLY A 1 294 ? 23.865 12.408 -2.535 1.00 46.06 294 GLY A C 1
ATOM 2392 O O . GLY A 1 294 ? 23.473 11.663 -1.627 1.00 46.06 294 GLY A O 1
ATOM 2393 N N . HIS A 1 295 ? 23.856 13.736 -2.418 1.00 39.84 295 HIS A N 1
ATOM 2394 C CA . HIS A 1 295 ? 23.278 14.434 -1.272 1.00 39.84 295 HIS A CA 1
ATOM 2395 C C . HIS A 1 295 ? 21.898 14.992 -1.648 1.00 39.84 295 HIS A C 1
ATOM 2397 O O . HIS A 1 295 ? 21.771 15.813 -2.550 1.00 39.84 295 HIS A O 1
ATOM 2403 N N . ILE A 1 296 ? 20.852 14.607 -0.907 1.00 42.56 296 ILE A N 1
ATOM 2404 C CA . ILE A 1 296 ? 19.566 15.321 -0.954 1.00 42.56 296 ILE A CA 1
ATOM 2405 C C . ILE A 1 296 ? 19.775 16.658 -0.232 1.00 42.56 296 ILE A C 1
ATOM 2407 O O . ILE A 1 296 ? 19.913 16.668 0.994 1.00 42.56 296 ILE A O 1
ATOM 2411 N N . ARG A 1 297 ? 19.813 17.781 -0.957 1.00 35.41 297 ARG A N 1
ATOM 2412 C CA . ARG A 1 297 ? 19.835 19.131 -0.369 1.00 35.41 297 ARG A CA 1
ATOM 2413 C C . ARG A 1 297 ? 18.552 19.875 -0.749 1.00 35.41 297 ARG A C 1
ATOM 2415 O O . ARG A 1 297 ? 18.428 20.421 -1.838 1.00 35.41 297 ARG A O 1
ATOM 2422 N N . GLY A 1 298 ? 17.593 19.937 0.174 1.00 44.03 298 GLY A N 1
ATOM 2423 C CA . GLY A 1 298 ? 16.352 20.697 -0.023 1.00 44.03 298 GLY A CA 1
ATOM 2424 C C . GLY A 1 298 ? 15.391 20.048 -1.031 1.00 44.03 298 GLY A C 1
ATOM 2425 O O . GLY A 1 298 ? 15.074 18.870 -0.897 1.00 44.03 298 GLY A O 1
ATOM 2426 N N . ASN A 1 299 ? 14.893 20.825 -2.002 1.00 30.14 299 ASN A N 1
ATOM 2427 C CA . ASN A 1 299 ? 13.967 20.367 -3.056 1.00 30.14 299 ASN A CA 1
ATOM 2428 C C . ASN A 1 299 ? 14.680 19.879 -4.334 1.00 30.14 299 ASN A C 1
ATOM 2430 O O . ASN A 1 299 ? 14.017 19.644 -5.337 1.00 30.14 299 ASN A O 1
ATOM 2434 N N . TYR A 1 300 ? 16.009 19.745 -4.315 1.00 36.22 300 TYR A N 1
ATOM 2435 C CA . TYR A 1 300 ? 16.788 19.278 -5.458 1.00 36.22 300 TYR A CA 1
ATOM 2436 C C . TYR A 1 300 ? 17.650 18.083 -5.056 1.00 36.22 300 TYR A C 1
ATOM 2438 O O . TYR A 1 300 ? 18.201 18.022 -3.950 1.00 36.22 300 TYR A O 1
ATOM 2446 N N . PHE A 1 301 ? 17.743 17.114 -5.962 1.00 41.25 301 PHE A N 1
ATOM 2447 C CA . PHE A 1 301 ? 18.672 16.004 -5.837 1.00 41.25 301 PHE A CA 1
ATOM 2448 C C . PHE A 1 301 ? 19.989 16.420 -6.495 1.00 41.25 301 PHE A C 1
ATOM 2450 O O . PHE A 1 301 ? 20.071 16.492 -7.718 1.00 41.25 301 PHE A O 1
ATOM 2457 N N . ASP A 1 302 ? 20.989 16.760 -5.681 1.00 38.19 302 ASP A N 1
ATOM 2458 C CA . ASP A 1 302 ? 22.309 17.156 -6.169 1.00 38.19 302 ASP A CA 1
ATOM 2459 C C . ASP A 1 302 ? 23.191 15.903 -6.230 1.00 38.19 302 ASP A C 1
ATOM 2461 O O . ASP A 1 302 ? 23.617 15.330 -5.217 1.00 38.19 302 ASP A O 1
ATOM 2465 N N . LEU A 1 303 ? 23.359 15.400 -7.447 1.00 43.59 303 LEU A N 1
ATOM 2466 C CA . LEU A 1 303 ? 24.086 14.176 -7.742 1.00 43.59 303 LEU A CA 1
ATOM 2467 C C . LEU A 1 303 ? 25.530 14.538 -8.099 1.00 43.59 303 LEU A C 1
ATOM 2469 O O . LEU A 1 303 ? 25.825 14.917 -9.229 1.00 43.59 303 LEU A O 1
ATOM 2473 N N . SER A 1 304 ? 26.457 14.356 -7.156 1.00 38.94 304 SER A N 1
ATOM 2474 C CA . SER A 1 304 ? 27.885 14.284 -7.473 1.00 38.94 304 SER A CA 1
ATOM 2475 C C . SER A 1 304 ? 28.185 12.922 -8.109 1.00 38.94 304 SER A C 1
ATOM 2477 O O . SER A 1 304 ? 28.603 11.983 -7.432 1.00 38.94 304 SER A O 1
ATOM 2479 N N . LEU A 1 305 ? 27.902 12.782 -9.403 1.00 39.50 305 LEU A N 1
ATOM 2480 C CA . LEU A 1 305 ? 28.230 11.578 -10.167 1.00 39.50 305 LEU A CA 1
ATOM 2481 C C . LEU A 1 305 ? 29.681 11.663 -10.650 1.00 39.50 305 LEU A C 1
ATOM 2483 O O . LEU A 1 305 ? 30.063 12.636 -11.293 1.00 39.50 305 LEU A O 1
ATOM 2487 N N . SER A 1 306 ? 30.487 10.632 -10.389 1.00 41.28 306 SER A N 1
ATOM 2488 C CA . SER A 1 306 ? 31.706 10.412 -11.172 1.00 41.28 306 SER A CA 1
ATOM 2489 C C . SER A 1 306 ? 31.321 10.071 -12.617 1.00 41.28 306 SER A C 1
ATOM 2491 O O . SER A 1 306 ? 30.270 9.471 -12.847 1.00 41.28 306 SER A O 1
ATOM 2493 N N . GLU A 1 307 ? 32.164 10.407 -13.601 1.00 37.44 307 GLU A N 1
ATOM 2494 C CA . GLU A 1 307 ? 31.900 10.138 -15.030 1.00 37.44 307 GLU A CA 1
ATOM 2495 C C . GLU A 1 307 ? 31.551 8.663 -15.314 1.00 37.44 307 GLU A C 1
ATOM 2497 O O . GLU A 1 307 ? 30.738 8.373 -16.188 1.00 37.44 307 GLU A O 1
ATOM 2502 N N . SER A 1 308 ? 32.066 7.725 -14.510 1.00 39.81 308 SER A N 1
ATOM 2503 C CA . SER A 1 308 ? 31.738 6.293 -14.570 1.00 39.81 308 SER A CA 1
ATOM 2504 C C . SER A 1 308 ? 30.263 5.965 -14.296 1.00 39.81 308 SER A C 1
ATOM 2506 O O . SER A 1 308 ? 29.747 4.973 -14.804 1.00 39.81 308 SER A O 1
ATOM 2508 N N . ASN A 1 309 ? 29.580 6.784 -13.496 1.00 40.19 309 ASN A N 1
ATOM 2509 C CA . ASN A 1 309 ? 28.213 6.541 -13.036 1.00 40.19 309 ASN A CA 1
ATOM 2510 C C . ASN A 1 309 ? 27.162 7.115 -13.999 1.00 40.19 309 ASN A C 1
ATOM 2512 O O . ASN A 1 309 ? 26.016 6.669 -14.010 1.00 40.19 309 ASN A O 1
ATOM 2516 N N . ILE A 1 310 ? 27.566 8.073 -14.838 1.00 40.78 310 ILE A N 1
ATOM 2517 C CA . ILE A 1 310 ? 26.728 8.684 -15.880 1.00 40.78 310 ILE A CA 1
ATOM 2518 C C . ILE A 1 310 ? 26.402 7.665 -16.983 1.00 40.78 310 ILE A C 1
ATOM 2520 O O . ILE A 1 310 ? 25.307 7.691 -17.534 1.00 40.78 310 ILE A O 1
ATOM 2524 N N . PHE A 1 311 ? 27.308 6.721 -17.256 1.00 40.19 311 PHE A N 1
ATOM 2525 C CA . PHE A 1 311 ? 27.105 5.671 -18.261 1.00 40.19 311 PHE A CA 1
ATOM 2526 C C . PHE A 1 311 ? 26.127 4.563 -17.837 1.00 40.19 311 PHE A C 1
ATOM 2528 O O . PHE A 1 311 ? 25.668 3.813 -18.695 1.00 40.19 311 PHE A O 1
ATOM 2535 N N . GLN A 1 312 ? 25.805 4.440 -16.543 1.00 43.06 312 GLN A N 1
ATOM 2536 C CA . GLN A 1 312 ? 24.914 3.387 -16.032 1.00 43.06 312 GLN A CA 1
ATOM 2537 C C . GLN A 1 312 ? 23.445 3.810 -15.937 1.00 43.06 312 GLN A C 1
ATOM 2539 O O . GLN A 1 312 ? 22.567 2.955 -15.849 1.00 43.06 312 GLN A O 1
ATOM 2544 N N . LEU A 1 313 ? 23.162 5.111 -15.954 1.00 48.38 313 LEU A N 1
ATOM 2545 C CA . LEU A 1 313 ? 21.798 5.623 -15.970 1.00 48.38 313 LEU A CA 1
ATOM 2546 C C . LEU A 1 313 ? 21.366 5.823 -17.423 1.00 48.38 313 LEU A C 1
ATOM 2548 O O . LEU A 1 313 ? 22.026 6.527 -18.188 1.00 48.38 313 LEU A O 1
ATOM 2552 N N . ASN A 1 314 ? 20.242 5.215 -17.812 1.00 50.56 314 ASN A N 1
ATOM 2553 C CA . ASN A 1 314 ? 19.639 5.449 -19.121 1.00 50.56 314 ASN A CA 1
ATOM 2554 C C . ASN A 1 314 ? 19.441 6.966 -19.329 1.00 50.56 314 ASN A C 1
ATOM 2556 O O . ASN A 1 314 ? 19.051 7.690 -18.407 1.00 50.56 314 ASN A O 1
ATOM 2560 N N . THR A 1 315 ? 19.699 7.465 -20.539 1.00 50.94 315 THR A N 1
ATOM 2561 C CA . THR A 1 315 ? 19.620 8.891 -20.906 1.00 50.94 315 THR A CA 1
ATOM 2562 C C . THR A 1 315 ? 18.269 9.521 -20.540 1.00 50.94 315 THR A C 1
ATOM 2564 O O . THR A 1 315 ? 18.201 10.720 -20.265 1.00 50.94 315 THR A O 1
ATOM 2567 N N . SER A 1 316 ? 17.202 8.721 -20.484 1.00 44.00 316 SER A N 1
ATOM 2568 C CA . SER A 1 316 ? 15.865 9.121 -20.026 1.00 44.00 316 SER A CA 1
ATOM 2569 C C . SER A 1 316 ? 15.803 9.430 -18.523 1.00 44.00 316 SER A C 1
ATOM 2571 O O . SER A 1 316 ? 15.183 10.416 -18.133 1.00 44.00 316 SER A O 1
ATOM 2573 N N . VAL A 1 317 ? 16.495 8.658 -17.678 1.00 48.31 317 VAL A N 1
ATOM 2574 C CA . VAL A 1 317 ? 16.550 8.858 -16.217 1.00 48.31 317 VAL A CA 1
ATOM 2575 C C . VAL A 1 317 ? 17.312 10.139 -15.885 1.00 48.31 317 VAL A C 1
ATOM 2577 O O . VAL A 1 317 ? 16.839 10.952 -15.092 1.00 48.31 317 VAL A O 1
ATOM 2580 N N . CYS A 1 318 ? 18.434 10.385 -16.567 1.00 48.75 318 CYS A N 1
ATOM 2581 C CA . CYS A 1 318 ? 19.184 11.634 -16.432 1.00 48.75 318 CYS A CA 1
ATOM 2582 C C . CYS A 1 318 ? 18.352 12.851 -16.874 1.00 48.75 318 CYS A C 1
ATOM 2584 O O . CYS A 1 318 ? 18.309 13.854 -16.171 1.00 48.75 318 CYS A O 1
ATOM 2586 N N . LYS A 1 319 ? 17.614 12.768 -17.986 1.00 46.62 319 LYS A N 1
ATOM 2587 C CA . LYS A 1 319 ? 16.759 13.881 -18.441 1.00 46.62 319 LYS A CA 1
ATOM 2588 C C . LYS A 1 319 ? 15.616 14.219 -17.478 1.00 46.62 319 LYS A C 1
ATOM 2590 O O . LYS A 1 319 ? 15.204 15.374 -17.433 1.00 46.62 319 LYS A O 1
ATOM 2595 N N . ILE A 1 320 ? 15.091 13.242 -16.737 1.00 48.88 320 ILE A N 1
ATOM 2596 C CA . ILE A 1 320 ? 13.993 13.463 -15.781 1.00 48.88 320 ILE A CA 1
ATOM 2597 C C . ILE A 1 320 ? 14.534 13.927 -14.418 1.00 48.88 320 ILE A C 1
ATOM 2599 O O . ILE A 1 320 ? 13.957 14.829 -13.815 1.00 48.88 320 ILE A O 1
ATOM 2603 N N . LEU A 1 321 ? 15.659 13.370 -13.952 1.00 46.97 321 LEU A N 1
ATOM 2604 C CA . LEU A 1 321 ? 16.309 13.791 -12.703 1.00 46.97 321 LEU A CA 1
ATOM 2605 C C . LEU A 1 321 ? 16.934 15.191 -12.793 1.00 46.97 321 LEU A C 1
ATOM 2607 O O . LEU A 1 321 ? 16.939 15.913 -11.799 1.00 46.97 321 LEU A O 1
ATOM 2611 N N . PHE A 1 322 ? 17.422 15.580 -13.973 1.00 48.34 322 PHE A N 1
ATOM 2612 C CA . PHE A 1 322 ? 18.154 16.827 -14.204 1.00 48.34 322 PHE A CA 1
ATOM 2613 C C . PHE A 1 322 ? 17.433 17.773 -15.168 1.00 48.34 322 PHE A C 1
ATOM 2615 O O . PHE A 1 322 ? 18.092 18.418 -15.981 1.00 48.34 322 PHE A O 1
ATOM 2622 N N . ARG A 1 323 ? 16.095 17.873 -15.116 1.00 41.44 323 ARG A N 1
ATOM 2623 C CA . ARG A 1 323 ? 15.399 18.973 -15.807 1.00 41.44 323 ARG A CA 1
ATOM 2624 C C . ARG A 1 323 ? 15.930 20.318 -15.284 1.00 41.44 323 ARG A C 1
ATOM 2626 O O . ARG A 1 323 ? 15.481 20.791 -14.243 1.00 41.44 323 ARG A O 1
ATOM 2633 N N . THR A 1 324 ? 16.904 20.880 -15.995 1.00 37.34 324 THR A N 1
ATOM 2634 C CA . THR A 1 324 ? 17.194 22.316 -16.068 1.00 37.34 324 THR A CA 1
ATOM 2635 C C . THR A 1 324 ? 16.057 23.033 -16.761 1.00 37.34 324 THR A C 1
ATOM 2637 O O . THR A 1 324 ? 15.605 22.492 -17.802 1.00 37.34 324 THR A O 1
#

Sequence (324 aa):
MLCEGRAYLHKPRSTHLEKLFLDPTSPIASELHSLYPLNGDYYSWNEGNSYCLELENSVFDCKSDFESQFASVSLGKFVALSLIVGFTDLHRENCFFIRDNKIPYFYSIDLESIFYPLNSLFDTGIFCKNRYGDQDISGYLANTASNFKFSGSHILDGFVQFWSELLPIRTELIKKIYSEMLDKPIRLIFQDTMIYRNALINPSMLLNSDFTKEELIQLIAGDIPYFFCFHQNSTEVLYYSSENTISVVSVESLRQMKFKSLLTEKQITDDSKQLKLFQIGAAQLAKKFLNLNGHIRGNYFDLSLSESNIFQLNTSVCKILFRT

Secondary structure (DSSP, 8-state):
-EETTEEEEE-SS--HHHHHHH-TTSHHHHHHHTTS----TTEEEETTTEEEEEGGGT-----SHHHHHHHHHHHHHHHHHHHHHT-----TTTEEEEEETTEEEEEES---S-S---SSGGGGSSB-TT--STT-BTT--TTS-TT----HHHHHHHHHHHHHHHTTTHHHHHHHHHHHTTTSEEEE--S-HHHHHHHHH-THHHHHS---HHHHHHHHHTPPP-EEEEGGGTT--EEEEETTEEEEPPHHHHHHTTPPPPPPHHHHS-HHHHHHHHHHHHHHHHHHHH----EEETTEEE----HHHHTTS-HHHHHHHT--